Protein AF-A0A438CAV2-F1 (afdb_monomer_lite)

Sequence (243 aa):
MSRITTPSWNGQQYFITFIDDYSCYGYLYLIHEKFQSLDVLKNFKAEVENQPSKKIKVVKSDCGGTPSQNGAVERRNRTLKDMVRSMISHSTILESFWGEAIKTTVYILNRVPSKTVAKTPYELWTSKKPSIRHLHVWGCPAEARPYKPNEKKLDSRTVSCYFVGYYERSRGFKFYDPSTRSFFETGNAKFIEDVELSEREPLRKVSVQPIIEIEDTPEIPLTVMEPVQVHEEVTQKPQELQV

InterPro domains:
  IPR001584 Integrase, catalytic core [PS50994] (65-129)
  IPR012337 Ribonuclease H-like superfamily [SSF53098] (7-127)
  IPR036397 Ribonuclease H superfamily [G3DSA:3.30.420.10] (63-138)
  IPR039537 Retrotransposon Ty1/copia-like [PTHR42648] (4-180)
  IPR057670 Retroviral polymerase, SH3-like domain [PF25597] (141-200)

Radius of gyration: 25.03 Å; chains: 1; bounding box: 40×89×77 Å

Foldseek 3Di:
DDAAPDAAPVQFGDKDWDADPALRQIDMDTHNDDVCVVVVVVVVQVVQVVDPPGHDDDDDDDPPDDPVVCVVVVVVVVQLVVQLVVLPLVAPDDNSLSVLSSVQVSVVQQQDDDPSDPARSVCVSVVDRDDPPPDDRAFFWKWFFFDDPPDDPPDDRTATWTFRHADPPDRWTWTAHPVVRDIGIDNGMDTDRPPPPPDDDDRPPPPPDPPPPDDDDDDDDDPDDDDDDDDDDDDDDDDDDDD

Structure (mmCIF, N/CA/C/O backbone):
data_AF-A0A438CAV2-F1
#
_entry.id   AF-A0A438CAV2-F1
#
loop_
_atom_site.group_PDB
_atom_site.id
_atom_site.type_symbol
_atom_site.label_atom_id
_atom_site.label_alt_id
_atom_site.label_comp_id
_atom_site.label_asym_id
_atom_site.label_entity_id
_atom_site.label_seq_id
_atom_site.pdbx_PDB_ins_code
_atom_site.Cartn_x
_atom_site.Cartn_y
_atom_site.Cartn_z
_atom_site.occupancy
_atom_site.B_iso_or_equiv
_atom_site.auth_seq_id
_atom_site.auth_comp_id
_atom_site.auth_asym_id
_atom_site.auth_atom_id
_atom_site.pdbx_PDB_model_num
ATOM 1 N N . MET A 1 1 ? 3.701 -0.076 16.792 1.00 76.38 1 MET A N 1
ATOM 2 C CA . MET A 1 1 ? 4.528 0.342 15.624 1.00 76.38 1 MET A CA 1
ATOM 3 C C . MET A 1 1 ? 5.451 -0.809 15.216 1.00 76.38 1 MET A C 1
ATOM 5 O O . MET A 1 1 ? 5.796 -1.601 16.080 1.00 76.38 1 MET A O 1
ATOM 9 N N . SER A 1 2 ? 5.831 -0.963 13.942 1.00 82.94 2 SER A N 1
ATOM 10 C CA . SER A 1 2 ? 6.694 -2.074 13.485 1.00 82.94 2 SER A CA 1
ATOM 11 C C . SER A 1 2 ? 7.861 -1.601 12.615 1.00 82.94 2 SER A C 1
ATOM 13 O O . SER A 1 2 ? 7.676 -0.725 11.777 1.00 82.94 2 SER A O 1
ATOM 15 N N . ARG A 1 3 ? 9.043 -2.211 12.799 1.00 86.62 3 ARG A N 1
ATOM 16 C CA . ARG A 1 3 ? 10.247 -2.013 11.968 1.00 86.62 3 ARG A CA 1
ATOM 17 C C . ARG A 1 3 ? 10.386 -3.124 10.927 1.00 86.62 3 ARG A C 1
ATOM 19 O O . ARG A 1 3 ? 10.048 -4.275 11.216 1.00 86.62 3 ARG A O 1
ATOM 26 N N . ILE A 1 4 ? 10.919 -2.781 9.762 1.00 86.31 4 ILE A N 1
ATOM 27 C CA . ILE A 1 4 ? 11.398 -3.697 8.726 1.00 86.31 4 ILE A CA 1
ATOM 28 C C . ILE A 1 4 ? 12.874 -3.379 8.481 1.00 86.31 4 ILE A C 1
ATOM 30 O O . ILE A 1 4 ? 13.242 -2.218 8.349 1.00 86.31 4 ILE A O 1
ATOM 34 N N . THR A 1 5 ? 13.718 -4.412 8.481 1.00 86.62 5 THR A N 1
ATOM 35 C CA . THR A 1 5 ? 15.181 -4.267 8.388 1.00 86.62 5 THR A CA 1
ATOM 36 C C . THR A 1 5 ? 15.618 -3.672 7.052 1.00 86.62 5 THR A C 1
ATOM 38 O O . THR A 1 5 ? 16.504 -2.825 7.014 1.00 86.62 5 THR A O 1
ATOM 41 N N . THR A 1 6 ? 14.984 -4.093 5.957 1.00 87.25 6 THR A N 1
ATOM 42 C CA . THR A 1 6 ? 15.251 -3.551 4.624 1.00 87.25 6 THR A CA 1
ATOM 43 C C . THR A 1 6 ? 14.522 -2.213 4.467 1.00 87.25 6 THR A C 1
ATOM 45 O O . THR A 1 6 ? 13.300 -2.178 4.642 1.00 87.25 6 THR A O 1
ATOM 48 N N . PRO A 1 7 ? 15.204 -1.110 4.116 1.00 91.69 7 PRO A N 1
ATOM 49 C CA . PRO A 1 7 ? 14.526 0.145 3.822 1.00 91.69 7 PRO A CA 1
ATOM 50 C C . PRO A 1 7 ? 13.630 0.001 2.587 1.00 91.69 7 PRO A C 1
ATOM 52 O O . PRO A 1 7 ? 13.922 -0.756 1.658 1.00 91.69 7 PRO A O 1
ATOM 55 N N . SER A 1 8 ? 12.512 0.721 2.581 1.00 92.75 8 SER A N 1
ATOM 56 C CA . SER A 1 8 ? 11.631 0.794 1.420 1.00 92.75 8 SER A CA 1
ATOM 57 C C . SER A 1 8 ? 12.329 1.520 0.265 1.00 92.75 8 SER A C 1
ATOM 59 O O . SER A 1 8 ? 13.360 2.165 0.450 1.00 92.75 8 SER A O 1
ATOM 61 N N . TRP A 1 9 ? 11.731 1.495 -0.927 1.00 89.81 9 TRP A N 1
ATOM 62 C CA . TRP A 1 9 ? 12.204 2.247 -2.092 1.00 89.81 9 TRP A CA 1
ATOM 63 C C . TRP A 1 9 ? 12.407 3.739 -1.788 1.00 89.81 9 TRP A C 1
ATOM 65 O O . TRP A 1 9 ? 13.341 4.353 -2.289 1.00 89.81 9 TRP A O 1
ATOM 75 N N . ASN A 1 10 ? 11.559 4.308 -0.926 1.00 90.00 10 ASN A N 1
ATOM 76 C CA . ASN A 1 10 ? 11.650 5.703 -0.498 1.00 90.00 10 ASN A CA 1
ATOM 77 C C . ASN A 1 10 ? 12.440 5.878 0.812 1.00 90.00 10 ASN A C 1
ATOM 79 O O . ASN A 1 10 ? 12.382 6.946 1.403 1.00 90.00 10 ASN A O 1
ATOM 83 N N . GLY A 1 11 ? 13.130 4.849 1.313 1.00 90.25 11 GLY A N 1
ATOM 84 C CA . GLY A 1 11 ? 13.952 4.919 2.525 1.00 90.25 11 GLY A CA 1
ATOM 85 C C . GLY A 1 11 ? 13.189 4.825 3.852 1.00 90.25 11 GLY A C 1
ATOM 86 O O . GLY A 1 11 ? 13.770 5.092 4.903 1.00 90.25 11 GLY A O 1
ATOM 87 N N . GLN A 1 12 ? 11.903 4.461 3.847 1.00 93.25 12 GLN A N 1
ATOM 88 C CA . GLN A 1 12 ? 11.151 4.223 5.087 1.00 93.25 12 GLN A CA 1
ATOM 89 C C . GLN A 1 12 ? 11.573 2.886 5.698 1.00 93.25 12 GLN A C 1
ATOM 91 O O . GLN A 1 12 ? 11.768 1.920 4.969 1.00 93.25 12 GLN A O 1
ATOM 96 N N . GLN A 1 13 ? 11.678 2.799 7.021 1.00 92.38 13 GLN A N 1
ATOM 97 C CA . GLN A 1 13 ? 12.045 1.556 7.726 1.00 92.38 13 GLN A CA 1
ATOM 98 C C . GLN A 1 13 ? 10.963 1.082 8.691 1.00 92.38 13 GLN A C 1
ATOM 100 O O . GLN A 1 13 ? 11.027 -0.015 9.248 1.00 92.38 13 GLN A O 1
ATOM 105 N N . TYR A 1 14 ? 9.943 1.903 8.898 1.00 92.44 14 TYR A N 1
ATOM 106 C CA . TYR A 1 14 ? 8.911 1.635 9.870 1.00 92.44 14 TYR A CA 1
ATOM 107 C C . TYR A 1 14 ? 7.531 1.872 9.282 1.00 92.44 14 TYR A C 1
ATOM 109 O O . TYR A 1 14 ? 7.339 2.653 8.348 1.00 92.44 14 TYR A O 1
ATOM 117 N N . PHE A 1 15 ? 6.547 1.224 9.890 1.00 93.50 15 PHE A N 1
ATOM 118 C CA . PHE A 1 15 ? 5.151 1.508 9.632 1.00 93.50 15 PHE A CA 1
ATOM 119 C C . PHE A 1 15 ? 4.338 1.540 10.927 1.00 93.50 15 PHE A C 1
ATOM 121 O O . PHE A 1 15 ? 4.626 0.841 11.912 1.00 93.50 15 PHE A O 1
ATOM 128 N N . ILE A 1 16 ? 3.301 2.368 10.910 1.00 92.38 16 ILE A N 1
ATOM 129 C CA . ILE A 1 16 ? 2.297 2.479 11.961 1.00 92.38 16 ILE A CA 1
ATOM 130 C C . ILE A 1 16 ? 0.956 2.087 11.364 1.00 92.38 16 ILE A C 1
ATOM 132 O O . ILE A 1 16 ? 0.577 2.551 10.291 1.00 92.38 16 ILE A O 1
ATOM 136 N N . THR A 1 17 ? 0.245 1.229 12.084 1.00 91.81 17 THR A N 1
ATOM 137 C CA . THR A 1 17 ? -1.123 0.844 11.768 1.00 91.81 17 THR A CA 1
ATOM 138 C C . THR A 1 17 ? -2.061 1.397 12.821 1.00 91.81 17 THR A C 1
ATOM 140 O O . THR A 1 17 ? -1.849 1.134 14.007 1.00 91.81 17 THR A O 1
ATOM 143 N N . PHE A 1 18 ? -3.121 2.074 12.397 1.00 91.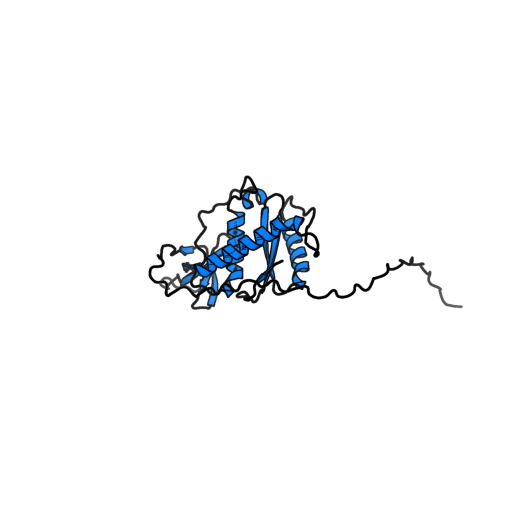38 18 PHE A N 1
ATOM 144 C CA . PHE A 1 18 ? -4.256 2.381 13.265 1.00 91.38 18 PHE A CA 1
ATOM 145 C C . PHE A 1 18 ? -5.423 1.500 12.858 1.00 91.38 18 PHE A C 1
ATOM 147 O O . PHE A 1 18 ? -5.670 1.308 11.670 1.00 91.38 18 PHE A O 1
ATOM 154 N N . ILE A 1 19 ? -6.110 0.926 13.835 1.00 90.12 19 ILE A N 1
ATOM 155 C CA . ILE A 1 19 ? -7.238 0.032 13.599 1.00 90.12 19 ILE A CA 1
ATOM 156 C C . ILE A 1 19 ? -8.413 0.599 14.371 1.00 90.12 19 ILE A C 1
ATOM 158 O O . ILE A 1 19 ? -8.286 0.906 15.553 1.00 90.12 19 ILE A O 1
ATOM 162 N N . ASP A 1 20 ? -9.541 0.750 13.693 1.00 90.06 20 ASP A N 1
ATOM 163 C CA . ASP A 1 20 ? -10.792 1.097 14.351 1.00 90.06 20 ASP A CA 1
ATOM 164 C C . ASP A 1 20 ? -11.406 -0.143 15.015 1.00 90.06 20 ASP A C 1
ATOM 166 O O . ASP A 1 20 ? -11.674 -1.138 14.340 1.00 90.06 20 ASP A O 1
ATOM 170 N N . ASP A 1 21 ? -11.656 -0.075 16.325 1.00 88.12 21 ASP A N 1
ATOM 171 C CA . ASP A 1 21 ? -12.187 -1.194 17.120 1.00 88.12 21 ASP A CA 1
ATOM 172 C C . ASP A 1 21 ? -13.577 -1.655 16.629 1.00 88.12 21 ASP A C 1
ATOM 174 O O . ASP A 1 21 ? -13.912 -2.833 16.737 1.00 88.12 21 ASP A O 1
ATOM 178 N N . TYR A 1 22 ? -14.393 -0.750 16.072 1.00 88.31 22 TYR A N 1
ATOM 179 C CA . TYR A 1 22 ? -15.756 -1.063 15.625 1.00 88.31 22 TYR A CA 1
ATOM 180 C C . TYR A 1 22 ? -15.794 -1.711 14.235 1.00 88.31 22 TYR A C 1
ATOM 182 O O . TYR A 1 22 ? -16.404 -2.760 14.036 1.00 88.31 22 TYR A O 1
ATOM 190 N N . SER A 1 23 ? -15.157 -1.079 13.251 1.00 89.06 23 SER A N 1
ATOM 191 C CA . SER A 1 23 ? -15.188 -1.519 11.853 1.00 89.06 23 SER A CA 1
ATOM 192 C C . SER A 1 23 ? -14.055 -2.472 11.485 1.00 89.06 23 SER A C 1
ATOM 194 O O . SER A 1 23 ? -14.099 -3.076 10.415 1.00 89.06 23 SER A O 1
ATOM 196 N N . CYS A 1 24 ? -13.030 -2.605 12.333 1.00 90.38 24 CYS A N 1
ATOM 197 C CA . CYS A 1 24 ? -11.747 -3.231 11.998 1.00 90.38 24 CYS A CA 1
ATOM 198 C C . CYS A 1 24 ? -11.038 -2.579 10.792 1.00 90.38 24 CYS A C 1
ATOM 200 O O . CYS A 1 24 ? -10.178 -3.209 10.166 1.00 90.38 24 CYS A O 1
ATOM 202 N N . TYR A 1 25 ? -11.392 -1.338 10.435 1.00 91.69 25 TYR A N 1
ATOM 203 C CA . TYR A 1 25 ? -10.775 -0.625 9.320 1.00 91.69 25 TYR A CA 1
ATOM 204 C C . TYR A 1 25 ? -9.345 -0.222 9.678 1.00 91.69 25 TYR A C 1
ATOM 206 O O . TYR A 1 25 ? -9.106 0.414 10.705 1.00 91.69 25 TYR A O 1
ATOM 214 N N . GLY A 1 26 ? -8.390 -0.622 8.837 1.00 92.31 26 GLY A N 1
ATOM 215 C CA . GLY A 1 26 ? -6.970 -0.363 9.043 1.00 92.31 26 GLY A CA 1
ATOM 216 C C . GLY A 1 26 ? -6.477 0.841 8.249 1.00 92.31 26 GLY A C 1
ATOM 217 O O . GLY A 1 26 ? -6.608 0.869 7.026 1.00 92.31 26 GLY A O 1
ATOM 218 N N . TYR A 1 27 ? -5.844 1.782 8.934 1.00 92.69 27 TYR A N 1
ATOM 219 C CA . TYR A 1 27 ? -5.013 2.835 8.360 1.00 92.69 27 TYR A CA 1
ATOM 220 C C . TYR A 1 27 ? -3.541 2.449 8.457 1.00 92.69 27 TYR A C 1
ATOM 222 O O . TYR A 1 27 ? -3.134 1.774 9.405 1.00 92.69 27 TYR A O 1
ATOM 230 N N . LEU A 1 28 ? -2.742 2.892 7.489 1.00 94.00 28 LEU A N 1
ATOM 231 C CA . LEU A 1 28 ? -1.317 2.603 7.414 1.00 94.00 28 LEU A CA 1
ATOM 232 C C . LEU A 1 28 ? -0.540 3.869 7.078 1.00 94.00 28 LEU A C 1
ATOM 234 O O . LEU A 1 28 ? -0.832 4.528 6.086 1.00 94.00 28 LEU A O 1
ATOM 238 N N . TYR A 1 29 ? 0.507 4.130 7.850 1.00 94.12 29 TYR A N 1
ATOM 239 C CA . TYR A 1 29 ? 1.460 5.199 7.589 1.00 94.12 29 TYR A CA 1
ATOM 240 C C . TYR A 1 29 ? 2.875 4.625 7.588 1.00 94.12 29 TYR A C 1
ATOM 242 O O . TYR A 1 29 ? 3.239 3.854 8.478 1.00 94.12 29 TYR A O 1
ATOM 250 N N . LEU A 1 30 ? 3.668 4.993 6.583 1.00 94.19 30 LEU A N 1
ATOM 251 C CA . LEU A 1 30 ? 5.084 4.639 6.486 1.00 94.19 30 LEU A CA 1
ATOM 252 C C . LEU A 1 30 ? 5.925 5.792 7.032 1.00 94.19 30 LEU A C 1
ATOM 254 O O . LEU A 1 30 ? 5.672 6.942 6.680 1.00 94.19 30 LEU A O 1
ATOM 258 N N . ILE A 1 31 ? 6.924 5.486 7.857 1.00 94.19 31 ILE A N 1
ATOM 259 C CA . ILE A 1 31 ? 7.802 6.486 8.480 1.00 94.19 31 ILE A CA 1
ATOM 260 C C . ILE A 1 31 ? 9.270 6.064 8.395 1.00 94.19 31 ILE A C 1
ATOM 262 O O . ILE A 1 31 ? 9.600 4.876 8.289 1.00 94.19 31 ILE A O 1
ATOM 266 N N . HIS A 1 32 ? 10.157 7.052 8.442 1.00 90.94 32 HIS A N 1
ATOM 267 C CA . HIS A 1 32 ? 11.602 6.838 8.438 1.00 90.94 32 HIS A CA 1
ATOM 268 C C . HIS A 1 32 ? 12.120 6.523 9.833 1.00 90.94 32 HIS A C 1
ATOM 270 O O . HIS A 1 32 ? 12.937 5.624 9.982 1.00 90.94 32 HIS A O 1
ATOM 276 N N . GLU A 1 33 ? 11.598 7.218 10.845 1.00 89.88 33 GLU A N 1
ATOM 277 C CA . GLU A 1 33 ? 12.107 7.163 12.214 1.00 89.88 33 GLU A CA 1
ATOM 278 C C . GLU A 1 33 ? 10.988 7.142 13.256 1.00 89.88 33 GLU A C 1
ATOM 280 O O . GLU A 1 33 ? 9.876 7.619 13.019 1.00 89.88 33 GLU A O 1
ATOM 285 N N . LYS A 1 34 ? 11.290 6.620 14.453 1.00 87.12 34 LYS A N 1
ATOM 286 C CA . LYS A 1 34 ? 10.290 6.453 15.526 1.00 87.12 34 LYS A CA 1
ATOM 287 C C . LYS A 1 34 ? 9.691 7.762 16.034 1.00 87.12 34 LYS A C 1
ATOM 289 O O . LYS A 1 34 ? 8.510 7.786 16.382 1.00 87.12 34 LYS A O 1
ATOM 294 N N . PHE A 1 35 ? 10.468 8.842 16.064 1.00 88.19 35 PHE A N 1
ATOM 295 C CA . PHE A 1 35 ? 10.004 10.126 16.598 1.00 88.19 35 PHE A CA 1
ATOM 296 C C . PHE A 1 35 ? 8.868 10.742 15.761 1.00 88.19 35 PHE A C 1
ATOM 298 O O . PHE A 1 35 ? 8.047 11.478 16.297 1.00 88.19 35 PHE A O 1
ATOM 305 N N . GLN A 1 36 ? 8.749 10.368 14.479 1.00 90.69 36 GLN A N 1
ATOM 306 C CA . GLN A 1 36 ? 7.680 10.833 13.582 1.00 90.69 36 GLN A CA 1
ATOM 307 C C . GLN A 1 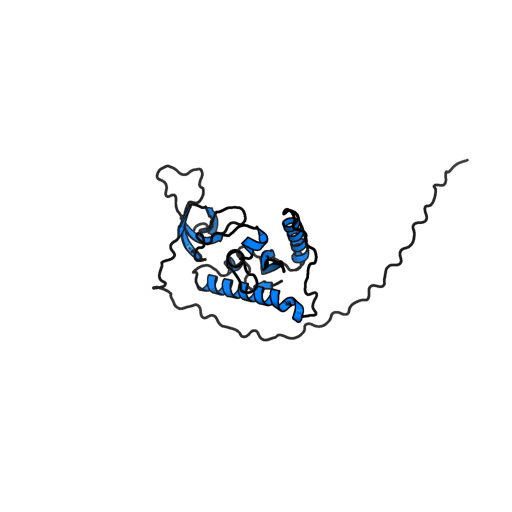36 ? 6.293 10.279 13.957 1.00 90.69 36 GLN A C 1
ATOM 309 O O . GLN A 1 36 ? 5.278 10.715 13.416 1.00 90.69 36 GLN A O 1
ATOM 314 N N . SER A 1 37 ? 6.227 9.308 14.873 1.00 88.25 37 SER A N 1
ATOM 315 C CA . SER A 1 37 ? 4.980 8.660 15.292 1.00 88.25 37 SER A CA 1
ATOM 316 C C . SER A 1 37 ? 3.945 9.630 15.867 1.00 88.25 37 SER A C 1
ATOM 318 O O . SER A 1 37 ? 2.757 9.489 15.568 1.00 88.25 37 SER A O 1
ATOM 320 N N . LEU A 1 38 ? 4.376 10.636 16.634 1.00 89.06 38 LEU A N 1
ATOM 321 C CA . LEU A 1 38 ? 3.477 11.636 17.216 1.00 89.06 38 LEU A CA 1
ATOM 322 C C . LEU A 1 38 ? 2.857 12.541 16.148 1.00 89.06 38 LEU A C 1
ATOM 324 O O . LEU A 1 38 ? 1.668 12.848 16.215 1.00 89.06 38 LEU A O 1
ATOM 328 N N . ASP A 1 39 ? 3.631 12.935 15.140 1.00 92.94 39 ASP A N 1
ATOM 329 C CA . ASP A 1 39 ? 3.124 13.771 14.050 1.00 92.94 39 ASP A CA 1
ATOM 330 C C . ASP A 1 39 ? 2.193 12.984 13.130 1.00 92.94 39 ASP A C 1
ATOM 332 O O . ASP A 1 39 ? 1.139 13.479 12.731 1.00 92.94 39 ASP A O 1
ATOM 336 N N . VAL A 1 40 ? 2.505 11.711 12.882 1.00 93.44 40 VAL A N 1
ATOM 337 C CA . VAL A 1 40 ? 1.595 10.795 12.188 1.00 93.44 40 VAL A CA 1
ATOM 338 C C . VAL A 1 40 ? 0.280 10.626 12.944 1.00 93.44 40 VAL A C 1
ATOM 340 O O . VAL A 1 40 ? -0.775 10.626 12.315 1.00 93.44 40 VAL A O 1
ATOM 343 N N . LEU A 1 41 ? 0.304 10.533 14.276 1.00 92.19 41 LEU A N 1
ATOM 344 C CA . LEU A 1 41 ? -0.920 10.458 15.075 1.00 92.19 41 LEU A CA 1
ATOM 345 C C . LEU A 1 41 ? -1.774 11.730 14.938 1.00 92.19 41 LEU A C 1
ATOM 347 O O . LEU A 1 41 ? -2.995 11.631 14.805 1.00 92.19 41 LEU A O 1
ATOM 351 N N . LYS A 1 42 ? -1.153 12.918 14.927 1.00 92.69 42 LYS A N 1
ATOM 352 C CA . LYS A 1 42 ? -1.859 14.191 14.683 1.00 92.69 42 LYS A CA 1
ATOM 353 C C . LYS A 1 42 ? -2.491 14.217 13.290 1.00 92.69 42 LYS A C 1
ATOM 355 O O . LYS A 1 42 ? -3.663 14.571 13.166 1.00 92.69 42 LYS A O 1
ATOM 360 N N . ASN A 1 43 ? -1.748 13.792 12.268 1.00 93.50 43 ASN A N 1
ATOM 361 C CA . ASN A 1 43 ? -2.238 13.717 10.889 1.00 93.50 43 ASN A CA 1
ATOM 362 C C . ASN A 1 43 ? -3.403 12.729 10.757 1.00 93.50 43 ASN A C 1
ATOM 364 O O . ASN A 1 43 ? -4.425 13.067 10.169 1.00 93.50 43 ASN A O 1
ATOM 368 N N . PHE A 1 44 ? -3.282 11.546 11.364 1.00 92.75 44 PHE A N 1
ATOM 369 C CA . PHE A 1 44 ? -4.344 10.544 11.410 1.00 92.75 44 PHE A CA 1
ATOM 370 C C . PHE A 1 44 ? -5.610 11.096 12.070 1.00 92.75 44 PHE A C 1
ATOM 372 O O . PHE A 1 44 ? -6.705 10.958 11.525 1.00 92.75 44 PHE A O 1
ATOM 379 N N . LYS A 1 45 ? -5.468 11.769 13.218 1.00 92.31 45 LYS A N 1
ATOM 380 C CA . LYS A 1 45 ? -6.599 12.408 13.894 1.00 92.31 45 LYS A CA 1
ATOM 381 C C . LYS A 1 45 ? -7.291 13.416 12.979 1.00 92.31 45 LYS A C 1
ATOM 383 O O . LYS A 1 45 ? -8.506 13.339 12.826 1.00 92.31 45 LYS A O 1
ATOM 388 N N . ALA A 1 46 ? -6.532 14.311 12.349 1.00 92.31 46 ALA A N 1
ATOM 389 C CA . ALA A 1 46 ? -7.084 15.302 11.429 1.00 92.31 46 ALA A CA 1
ATOM 390 C C . ALA A 1 46 ? -7.796 14.648 10.229 1.00 92.31 46 ALA A C 1
ATOM 392 O O . ALA A 1 46 ? -8.886 15.070 9.854 1.00 92.31 46 ALA A O 1
ATOM 393 N N . GLU A 1 47 ? -7.224 13.587 9.653 1.00 90.94 47 GLU A N 1
ATOM 394 C CA . GLU A 1 47 ? -7.806 12.860 8.519 1.00 90.94 47 GLU A CA 1
ATOM 395 C C . GLU A 1 47 ? -9.120 12.147 8.877 1.00 90.94 47 GLU A C 1
ATOM 397 O O . GLU A 1 47 ? -10.072 12.149 8.089 1.00 90.94 47 GLU A O 1
ATOM 402 N N . VAL A 1 48 ? -9.195 11.542 10.065 1.00 90.19 48 VAL A N 1
ATOM 403 C CA . VAL A 1 48 ? -10.404 10.855 10.538 1.00 90.19 48 VAL A CA 1
ATOM 404 C C . VAL A 1 48 ? -11.486 11.852 10.938 1.00 90.19 48 VAL A C 1
ATOM 406 O O . VAL A 1 48 ? -12.639 11.665 10.561 1.00 90.19 48 VAL A O 1
ATOM 409 N N . GLU A 1 49 ? -11.136 12.912 11.667 1.00 91.69 49 GLU A N 1
ATOM 410 C CA . GLU A 1 49 ? -12.100 13.917 12.137 1.00 91.69 49 GLU A CA 1
ATOM 411 C C . GLU A 1 49 ? -12.615 14.831 11.014 1.00 91.69 49 GLU A C 1
ATOM 413 O O . GLU A 1 49 ? -13.685 15.418 11.150 1.00 91.69 49 GLU A O 1
ATOM 418 N N . ASN A 1 50 ? -11.919 14.907 9.875 1.00 90.44 50 ASN A N 1
ATOM 419 C CA . ASN A 1 50 ? -12.426 15.574 8.672 1.00 90.44 50 ASN A CA 1
ATOM 420 C C . ASN A 1 50 ? -13.592 14.808 8.006 1.00 90.44 50 ASN A C 1
ATOM 422 O O . ASN A 1 50 ? -14.302 15.355 7.162 1.00 90.44 50 ASN A O 1
ATOM 426 N N . GLN A 1 51 ? -13.808 13.533 8.347 1.00 86.31 51 GLN A N 1
ATOM 427 C CA . GLN A 1 51 ? -14.918 12.749 7.802 1.00 86.31 51 GLN A CA 1
ATOM 428 C C . GLN A 1 51 ? -16.212 13.006 8.594 1.00 86.31 51 GLN A C 1
ATOM 430 O O . GLN A 1 51 ? -16.194 13.042 9.827 1.00 86.31 51 GLN A O 1
ATOM 435 N N . PRO A 1 52 ? -17.370 13.133 7.917 1.00 79.31 52 PRO A N 1
ATOM 436 C CA . PRO A 1 52 ? -18.628 13.434 8.589 1.00 79.31 52 PRO A CA 1
ATOM 437 C C . PRO A 1 52 ? -18.989 12.349 9.610 1.00 79.31 52 PRO A C 1
ATOM 439 O O . PRO A 1 52 ? -18.924 11.152 9.325 1.00 79.31 52 PRO A O 1
ATOM 442 N N . SER A 1 53 ? -19.394 12.786 10.805 1.00 78.31 53 SER A N 1
ATOM 443 C CA . SER A 1 53 ? -19.855 11.922 11.904 1.00 78.31 53 SER A CA 1
ATOM 444 C C . SER A 1 53 ? -18.816 10.917 12.432 1.00 78.31 53 SER A C 1
ATOM 446 O O . SER A 1 53 ? -19.189 9.930 13.071 1.00 78.31 53 SER A O 1
ATOM 448 N N . LYS A 1 54 ? -17.516 11.155 12.215 1.00 83.88 54 LYS A N 1
ATOM 449 C CA . LYS A 1 54 ? -16.422 10.364 12.797 1.00 83.88 54 LYS A CA 1
ATOM 450 C C . LYS A 1 54 ? -15.647 11.224 13.798 1.00 83.88 54 LYS A C 1
ATOM 452 O O . LYS A 1 54 ? -15.152 12.289 13.458 1.00 83.88 54 LYS A O 1
ATOM 457 N N . LYS A 1 55 ? -15.545 10.765 15.047 1.00 86.31 55 LYS A N 1
ATOM 458 C CA . LYS A 1 55 ? -14.717 11.404 16.080 1.00 86.31 55 LYS A CA 1
ATOM 459 C C . LYS A 1 55 ? -13.990 10.339 16.878 1.00 86.31 55 LYS A C 1
ATOM 461 O O . LYS A 1 55 ? -14.606 9.361 17.309 1.00 86.31 55 LYS A O 1
ATOM 466 N N . ILE A 1 56 ? -12.693 10.536 17.082 1.00 87.31 56 ILE A N 1
ATOM 467 C CA . ILE A 1 56 ? -11.884 9.620 17.882 1.00 87.31 56 ILE A CA 1
ATOM 468 C C . 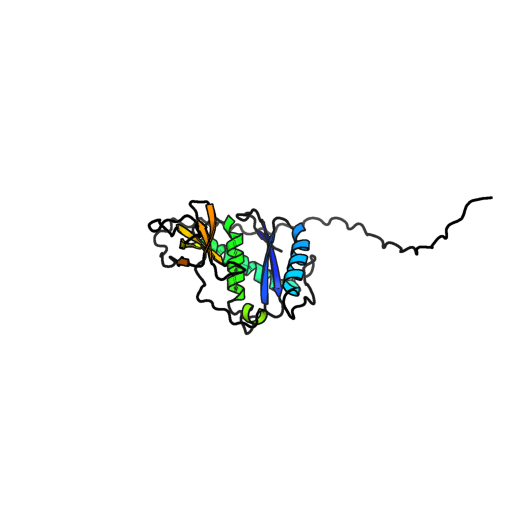ILE A 1 56 ? -12.268 9.814 19.349 1.00 87.31 56 ILE A C 1
ATOM 470 O O . ILE A 1 56 ? -12.165 10.913 19.889 1.00 87.31 56 ILE A O 1
ATOM 474 N N . LYS A 1 57 ? -12.746 8.743 19.988 1.00 85.56 57 LYS A N 1
ATOM 475 C CA . LYS A 1 57 ? -13.128 8.767 21.408 1.00 85.56 57 LYS A CA 1
ATOM 476 C C . LYS A 1 57 ? -11.939 8.477 22.312 1.00 85.56 57 LYS A C 1
ATOM 478 O O . LYS A 1 57 ? -11.715 9.184 23.284 1.00 85.56 57 LYS A O 1
ATOM 483 N N . VAL A 1 58 ? -11.202 7.418 21.989 1.00 85.62 58 VAL A N 1
ATOM 484 C CA . VAL A 1 58 ? -10.080 6.907 22.777 1.00 85.62 58 VAL A CA 1
ATOM 485 C C . VAL A 1 58 ? -9.033 6.370 21.810 1.00 85.62 58 VAL A C 1
ATOM 487 O O . VAL A 1 58 ? -9.379 5.696 20.842 1.00 85.62 58 VAL A O 1
ATOM 490 N N . VAL A 1 59 ? -7.763 6.657 22.084 1.00 85.12 59 VAL A N 1
ATOM 491 C CA . VAL A 1 59 ? -6.614 6.028 21.424 1.00 85.12 59 VAL A CA 1
ATOM 492 C C . VAL A 1 59 ? -5.976 5.090 22.441 1.00 85.12 59 VAL A C 1
ATOM 494 O O . VAL A 1 59 ? -5.678 5.511 23.555 1.00 85.12 59 VAL A O 1
ATOM 497 N N . LYS A 1 60 ? -5.792 3.823 22.069 1.00 83.75 60 LYS A N 1
ATOM 498 C CA . LYS A 1 60 ? -5.081 2.833 22.883 1.00 83.75 60 LYS A CA 1
ATOM 499 C C . LYS A 1 60 ? -3.723 2.565 22.239 1.00 83.75 60 LYS A C 1
ATOM 501 O O . LYS A 1 60 ? -3.662 2.235 21.056 1.00 83.75 60 LYS A O 1
ATOM 506 N N . SER A 1 61 ? -2.652 2.714 23.007 1.00 79.19 61 SER A N 1
ATOM 507 C CA . SER A 1 61 ? -1.282 2.375 22.614 1.00 79.19 61 SER A CA 1
ATOM 508 C C . SER A 1 61 ? -0.566 1.709 23.783 1.00 79.19 61 SER A C 1
ATOM 510 O O . SER A 1 61 ? -0.837 2.037 24.937 1.00 79.19 61 SER A O 1
ATOM 512 N N . ASP A 1 62 ? 0.368 0.803 23.503 1.00 64.94 62 ASP A N 1
ATOM 513 C CA . ASP A 1 62 ? 1.290 0.280 24.510 1.00 64.94 62 ASP A CA 1
ATOM 514 C C . ASP A 1 62 ? 2.370 1.307 24.831 1.00 64.94 62 ASP A C 1
ATOM 516 O O . ASP A 1 62 ? 3.406 1.383 24.176 1.00 64.94 62 ASP A O 1
ATOM 520 N N . CYS A 1 63 ? 2.203 2.026 25.931 1.00 55.94 63 CYS A N 1
ATOM 521 C CA . CYS A 1 63 ? 3.364 2.541 26.649 1.00 55.94 63 CYS A CA 1
ATOM 522 C C . CYS A 1 63 ? 3.951 1.415 27.525 1.00 55.94 63 CYS A C 1
ATOM 524 O O . CYS A 1 63 ? 3.889 1.487 28.744 1.00 55.94 63 CYS A O 1
ATOM 526 N N . GLY A 1 64 ? 4.441 0.341 26.887 1.00 54.09 64 GLY A N 1
ATOM 527 C CA . GLY A 1 64 ? 5.333 -0.670 27.476 1.00 54.09 64 GLY A CA 1
ATOM 528 C C . GLY A 1 64 ? 4.872 -1.412 28.739 1.00 54.09 64 GLY A C 1
ATOM 529 O O . GLY A 1 64 ? 5.633 -1.434 29.698 1.00 54.09 64 GLY A O 1
ATOM 530 N N . GLY A 1 65 ? 3.695 -2.062 28.776 1.00 46.47 65 GLY A N 1
ATOM 531 C CA . GLY A 1 65 ? 3.366 -2.816 30.002 1.00 46.47 65 GLY A CA 1
ATOM 532 C C . GLY A 1 65 ? 2.213 -3.820 30.049 1.00 46.47 65 GLY A C 1
ATOM 533 O O . GLY A 1 65 ? 2.142 -4.559 31.023 1.00 46.47 65 GLY A O 1
ATOM 534 N N . THR A 1 66 ? 1.313 -3.929 29.065 1.00 45.16 66 THR A N 1
ATOM 535 C CA . THR A 1 66 ? 0.244 -4.955 29.133 1.00 45.16 66 THR A CA 1
ATOM 536 C C . THR A 1 66 ? 0.006 -5.659 27.789 1.00 45.16 66 THR A C 1
ATOM 538 O O . THR A 1 66 ? -0.779 -5.192 26.962 1.00 45.16 66 THR A O 1
ATOM 541 N N . PRO A 1 67 ? 0.640 -6.829 27.562 1.00 53.62 67 PRO A N 1
ATOM 542 C CA . PRO A 1 67 ? 0.487 -7.619 26.331 1.00 53.62 67 PRO A CA 1
ATOM 543 C C . PRO A 1 67 ? -0.964 -8.031 26.028 1.00 53.62 67 PRO A C 1
ATOM 545 O O . PRO A 1 67 ? -1.361 -8.191 24.872 1.00 53.62 67 PRO A O 1
ATOM 548 N N . SER A 1 68 ? -1.792 -8.183 27.067 1.00 56.94 68 SER A N 1
ATOM 549 C CA . SER A 1 68 ? -3.157 -8.709 26.955 1.00 56.94 68 SER A CA 1
ATOM 550 C C . SER A 1 68 ? -4.108 -7.815 26.153 1.00 56.94 68 SER A C 1
ATOM 552 O O . SER A 1 68 ? -5.032 -8.332 25.524 1.00 56.94 68 SER A O 1
ATOM 554 N N . GLN A 1 69 ? -3.882 -6.496 26.117 1.00 56.88 69 GLN A N 1
ATOM 555 C CA . GLN A 1 69 ? -4.749 -5.557 25.392 1.00 56.88 69 GLN A CA 1
ATOM 556 C C . GLN A 1 69 ? -4.328 -5.348 23.927 1.00 56.88 69 GLN A C 1
ATOM 558 O O . GLN A 1 69 ? -5.167 -5.003 23.093 1.00 56.88 69 GLN A O 1
ATOM 563 N N . ASN A 1 70 ? -3.071 -5.646 23.576 1.00 70.38 70 ASN A N 1
ATOM 564 C CA . ASN A 1 70 ? -2.507 -5.362 22.249 1.00 70.38 70 ASN A CA 1
ATOM 565 C C . ASN A 1 70 ? -2.434 -6.559 21.304 1.00 70.38 70 ASN A C 1
ATOM 567 O O . ASN A 1 70 ? -2.170 -6.388 20.108 1.00 70.38 70 ASN A O 1
ATOM 571 N N . GLY A 1 71 ? -2.777 -7.757 21.780 1.00 75.56 71 GLY A N 1
ATOM 572 C CA . GLY A 1 71 ? -2.747 -8.970 20.965 1.00 75.56 71 GLY A CA 1
ATOM 573 C C . GLY A 1 71 ? -3.585 -8.889 19.678 1.00 75.56 71 GLY A C 1
ATOM 574 O O . GLY A 1 71 ? -3.324 -9.622 18.726 1.00 75.56 71 GLY A O 1
ATOM 575 N N . ALA A 1 72 ? -4.592 -8.011 19.592 1.00 77.12 72 ALA A N 1
ATOM 576 C CA . ALA A 1 72 ? -5.326 -7.759 18.345 1.00 77.12 72 ALA A CA 1
ATOM 577 C C . ALA A 1 72 ? -4.478 -7.010 17.298 1.00 77.12 72 ALA A C 1
ATOM 579 O O . ALA A 1 72 ? -4.388 -7.448 16.147 1.00 77.12 72 ALA A O 1
ATOM 580 N N . VAL A 1 73 ? -3.818 -5.920 17.701 1.00 80.31 73 VAL A N 1
ATOM 581 C CA . VAL A 1 73 ? -2.952 -5.105 16.833 1.00 80.31 73 VAL A CA 1
ATOM 582 C C . VAL A 1 73 ? -1.713 -5.896 16.415 1.00 80.31 73 VAL A C 1
ATOM 584 O O . VAL A 1 73 ? -1.330 -5.883 15.245 1.00 80.31 73 VAL A O 1
ATOM 587 N N . GLU A 1 74 ? -1.117 -6.650 17.335 1.00 83.88 74 GLU A N 1
ATOM 588 C CA . GLU A 1 74 ? 0.035 -7.511 17.049 1.00 83.88 74 GLU A CA 1
ATOM 589 C C . GLU A 1 74 ? -0.300 -8.610 16.039 1.00 83.88 74 GLU A C 1
ATOM 591 O O . GLU A 1 74 ? 0.432 -8.797 15.063 1.00 83.88 74 GLU A O 1
ATOM 596 N N . ARG A 1 75 ? -1.443 -9.293 16.210 1.00 86.94 75 ARG A N 1
ATOM 597 C CA . ARG A 1 75 ? -1.937 -10.281 15.238 1.00 86.94 75 ARG A CA 1
ATOM 598 C C . ARG A 1 75 ? -2.123 -9.659 13.861 1.00 86.94 75 ARG A C 1
ATOM 600 O O . ARG A 1 75 ? -1.682 -10.248 12.876 1.00 86.94 75 ARG A O 1
ATOM 607 N N . ARG A 1 76 ? -2.718 -8.463 13.786 1.00 86.38 76 ARG A N 1
ATOM 608 C CA . ARG A 1 76 ? -2.891 -7.745 12.517 1.00 86.38 76 ARG A CA 1
ATOM 609 C C . ARG A 1 76 ? -1.546 -7.422 11.874 1.00 86.38 76 ARG A C 1
ATOM 611 O O . ARG A 1 76 ? -1.367 -7.697 10.693 1.00 86.38 76 ARG A O 1
ATOM 618 N N . ASN A 1 77 ? -0.592 -6.901 12.642 1.00 90.12 77 ASN A N 1
ATOM 619 C CA . ASN A 1 77 ? 0.746 -6.576 12.146 1.00 90.12 77 ASN A CA 1
ATOM 620 C C . ASN A 1 77 ? 1.505 -7.808 11.654 1.00 90.12 77 ASN A C 1
ATOM 622 O O . ASN A 1 77 ? 2.222 -7.718 10.657 1.00 90.12 77 ASN A O 1
ATOM 626 N N . ARG A 1 78 ? 1.326 -8.959 12.306 1.00 91.19 78 ARG A N 1
ATOM 627 C CA . ARG A 1 78 ? 1.866 -10.235 11.830 1.00 91.19 78 ARG A CA 1
ATOM 628 C C . ARG A 1 78 ? 1.251 -10.632 10.488 1.00 91.19 78 ARG A C 1
ATOM 630 O O . ARG A 1 78 ? 2.001 -10.827 9.540 1.00 91.19 78 ARG A O 1
ATOM 637 N N . THR A 1 79 ? -0.080 -10.613 10.363 1.00 92.62 79 THR A N 1
ATOM 638 C CA . THR A 1 79 ? -0.760 -10.877 9.081 1.00 92.62 79 THR A CA 1
ATOM 639 C C . THR A 1 79 ? -0.269 -9.954 7.967 1.00 92.62 79 THR A C 1
ATOM 641 O O . THR A 1 79 ? -0.012 -10.423 6.863 1.00 92.62 79 THR A O 1
ATOM 644 N N . LEU A 1 80 ? -0.092 -8.657 8.246 1.00 93.94 80 LEU A N 1
ATOM 645 C CA . LEU A 1 80 ? 0.428 -7.712 7.257 1.00 93.94 80 LEU A CA 1
ATOM 646 C C . LEU A 1 80 ? 1.826 -8.103 6.773 1.00 93.94 80 LEU A C 1
ATOM 648 O O . LEU A 1 80 ? 2.064 -8.148 5.569 1.00 93.94 80 LEU A O 1
ATOM 652 N N . LYS A 1 81 ? 2.740 -8.421 7.695 1.00 94.00 81 LYS A N 1
ATOM 653 C CA . LYS A 1 81 ? 4.104 -8.840 7.347 1.00 94.00 81 LYS A CA 1
ATOM 654 C C . LYS A 1 81 ? 4.112 -10.147 6.556 1.00 94.00 81 LYS A C 1
ATOM 656 O O . LYS A 1 81 ? 4.871 -10.257 5.599 1.00 94.00 81 LYS A O 1
ATOM 661 N N . ASP A 1 82 ? 3.270 -11.108 6.918 1.00 95.38 82 ASP A N 1
ATOM 662 C CA . ASP A 1 82 ? 3.211 -12.409 6.246 1.00 95.38 82 ASP A CA 1
ATOM 663 C C . ASP A 1 82 ? 2.656 -12.293 4.821 1.00 95.38 82 ASP A C 1
ATOM 665 O O . ASP A 1 82 ? 3.222 -12.867 3.891 1.00 95.38 82 ASP A O 1
ATOM 669 N N . MET A 1 83 ? 1.618 -11.476 4.617 1.00 95.44 83 MET A N 1
ATOM 670 C CA . MET A 1 83 ? 1.102 -11.179 3.276 1.00 95.44 83 MET A CA 1
ATOM 671 C C . MET A 1 83 ? 2.137 -10.447 2.418 1.00 95.44 83 MET A C 1
ATOM 673 O O . MET A 1 83 ? 2.328 -10.811 1.263 1.00 95.44 83 MET A O 1
ATOM 677 N N . VAL A 1 84 ? 2.853 -9.470 2.982 1.00 95.56 84 VAL A N 1
ATOM 678 C CA . VAL A 1 84 ? 3.929 -8.756 2.274 1.00 95.56 84 VAL A CA 1
ATOM 679 C C . VAL A 1 84 ? 5.046 -9.709 1.858 1.00 95.56 84 VAL A C 1
ATOM 681 O O . VAL A 1 84 ? 5.473 -9.674 0.707 1.00 95.56 84 VAL A O 1
ATOM 684 N N . ARG A 1 85 ? 5.490 -10.591 2.761 1.00 94.00 85 ARG A N 1
ATOM 685 C CA . ARG A 1 85 ? 6.488 -11.625 2.446 1.00 94.00 85 ARG A CA 1
ATOM 686 C C . ARG A 1 85 ? 6.012 -12.505 1.297 1.00 94.00 85 ARG A C 1
ATOM 688 O O . ARG A 1 85 ? 6.750 -12.686 0.340 1.00 94.00 85 ARG A O 1
ATOM 695 N N . SER A 1 86 ? 4.771 -12.983 1.360 1.00 94.38 86 SER A N 1
ATOM 696 C CA . SER A 1 86 ? 4.184 -13.813 0.306 1.00 94.38 86 SER A CA 1
ATOM 697 C C . SER A 1 86 ? 4.112 -13.086 -1.043 1.00 94.38 86 SER A C 1
ATOM 699 O O . SER A 1 86 ? 4.534 -13.651 -2.050 1.00 94.38 86 SER A O 1
ATOM 701 N N . MET A 1 87 ? 3.663 -11.826 -1.067 1.00 93.88 87 MET A N 1
ATOM 702 C CA . MET A 1 87 ? 3.600 -11.006 -2.285 1.00 93.88 87 MET A CA 1
ATOM 703 C C . MET A 1 87 ? 4.982 -10.808 -2.920 1.00 93.88 87 MET A C 1
ATOM 705 O O . MET A 1 87 ? 5.132 -10.976 -4.127 1.00 93.88 87 MET A O 1
ATOM 709 N N . ILE A 1 88 ? 5.996 -10.492 -2.111 1.00 92.31 88 ILE A N 1
ATOM 710 C CA . ILE A 1 88 ? 7.371 -10.287 -2.586 1.00 92.31 88 ILE A CA 1
ATOM 711 C C . ILE A 1 88 ? 7.992 -11.598 -3.066 1.00 92.31 88 ILE A C 1
ATOM 713 O O . ILE A 1 88 ? 8.607 -11.621 -4.121 1.00 92.31 88 ILE A O 1
ATOM 717 N N . SER A 1 89 ? 7.809 -12.706 -2.344 1.00 90.25 89 SER A N 1
ATOM 718 C CA . SER A 1 89 ? 8.330 -14.015 -2.768 1.00 90.25 89 SER A CA 1
ATOM 719 C C . SER A 1 89 ? 7.660 -14.543 -4.040 1.00 90.25 89 SER A C 1
ATOM 721 O O . SER A 1 89 ? 8.253 -15.331 -4.782 1.00 90.25 89 SER A O 1
ATOM 723 N N . HIS A 1 90 ? 6.414 -14.142 -4.298 1.00 86.94 90 HIS A N 1
ATOM 724 C CA . HIS A 1 90 ? 5.725 -14.497 -5.530 1.00 86.94 90 HIS A CA 1
ATOM 725 C C . HIS A 1 90 ? 6.195 -13.660 -6.726 1.00 86.94 90 HIS A C 1
ATOM 727 O O . HIS A 1 90 ? 6.187 -14.173 -7.841 1.00 86.94 90 HIS A O 1
ATOM 733 N N . SER A 1 91 ? 6.611 -12.410 -6.532 1.00 86.88 91 SER A N 1
ATOM 734 C CA . SER A 1 91 ? 7.020 -11.545 -7.639 1.00 86.88 91 SER A CA 1
ATOM 735 C C . SER A 1 91 ? 8.525 -11.604 -7.918 1.00 86.88 91 SER A C 1
ATOM 737 O O . SER A 1 91 ? 9.319 -12.144 -7.150 1.00 86.88 91 SER A O 1
ATOM 739 N N . THR A 1 92 ? 8.930 -11.031 -9.049 1.00 83.75 92 THR A N 1
ATOM 740 C CA . THR A 1 92 ? 10.341 -10.809 -9.410 1.00 83.75 92 THR A CA 1
ATOM 741 C C . THR A 1 92 ? 10.856 -9.442 -8.936 1.00 83.75 92 THR A C 1
ATOM 743 O O . THR A 1 92 ? 11.952 -9.019 -9.305 1.00 83.75 92 THR A O 1
ATOM 746 N N . ILE A 1 93 ? 10.069 -8.726 -8.127 1.00 84.88 93 ILE A N 1
ATOM 747 C CA . ILE A 1 93 ? 10.323 -7.338 -7.726 1.00 84.88 93 ILE A CA 1
ATOM 748 C C . ILE A 1 93 ? 11.226 -7.297 -6.487 1.00 84.88 93 ILE A C 1
ATOM 750 O O . ILE A 1 93 ? 11.224 -8.201 -5.654 1.00 84.88 93 ILE A O 1
ATOM 754 N N . LEU A 1 94 ? 12.011 -6.225 -6.351 1.00 87.31 94 LEU A N 1
ATOM 755 C CA . LEU A 1 94 ? 12.920 -6.031 -5.221 1.00 87.31 94 LEU A CA 1
ATOM 756 C C . LEU A 1 94 ? 12.185 -5.931 -3.874 1.00 87.31 94 LEU A C 1
ATOM 758 O O . LEU A 1 94 ? 11.122 -5.323 -3.762 1.00 87.31 94 LEU A O 1
ATOM 762 N N . GLU A 1 95 ? 12.833 -6.419 -2.813 1.00 90.56 95 GLU A N 1
ATOM 763 C CA . GLU A 1 95 ? 12.322 -6.358 -1.435 1.00 90.56 95 GLU A CA 1
ATOM 764 C C . GLU A 1 95 ? 12.071 -4.926 -0.938 1.00 90.56 95 GLU A C 1
ATOM 766 O O . GLU A 1 95 ? 11.204 -4.706 -0.095 1.00 90.56 95 GLU A O 1
ATOM 771 N N . SER A 1 96 ? 12.769 -3.929 -1.493 1.00 92.50 96 SER A N 1
ATOM 772 C CA . SER A 1 96 ? 12.553 -2.510 -1.182 1.00 92.50 96 SER A CA 1
ATOM 773 C C . SER A 1 96 ? 11.133 -2.031 -1.525 1.00 92.50 96 SER A C 1
ATOM 775 O O . SER A 1 96 ? 10.669 -1.015 -1.011 1.00 92.50 96 SER A O 1
ATOM 777 N N . PHE A 1 97 ? 10.372 -2.779 -2.324 1.00 94.38 97 PHE A N 1
ATOM 778 C CA . PHE A 1 97 ? 8.985 -2.452 -2.661 1.00 94.38 97 PHE A CA 1
ATOM 779 C C . PHE A 1 97 ? 7.990 -2.855 -1.571 1.00 94.38 97 PHE A C 1
ATOM 781 O O . PHE A 1 97 ? 6.786 -2.641 -1.734 1.00 94.38 97 PHE A O 1
ATOM 788 N N . TRP A 1 98 ? 8.464 -3.372 -0.431 1.00 94.94 98 TRP A N 1
ATOM 789 C CA . TRP A 1 98 ? 7.605 -3.754 0.687 1.00 94.94 98 TRP A CA 1
ATOM 790 C C . TRP A 1 98 ? 6.641 -2.644 1.108 1.00 94.94 98 TRP A C 1
ATOM 792 O O . TRP A 1 98 ? 5.519 -2.954 1.494 1.00 94.94 98 TRP A O 1
ATOM 802 N N . GLY A 1 99 ? 7.036 -1.367 0.995 1.00 94.62 99 GLY A N 1
ATOM 803 C CA . GLY A 1 99 ? 6.195 -0.209 1.321 1.00 94.62 99 GLY A CA 1
ATOM 804 C C . GLY A 1 99 ? 4.918 -0.137 0.476 1.00 94.62 99 GLY A C 1
ATOM 805 O O . GLY A 1 99 ? 3.842 0.176 0.980 1.00 94.62 99 GLY A O 1
ATOM 806 N N . GLU A 1 100 ? 5.013 -0.485 -0.804 1.00 95.19 100 GLU A N 1
ATOM 807 C CA . GLU A 1 100 ? 3.871 -0.524 -1.724 1.00 95.19 100 GLU A CA 1
ATOM 808 C C . GLU A 1 100 ? 3.081 -1.837 -1.576 1.00 95.19 100 GLU A C 1
ATOM 810 O O . GLU A 1 100 ? 1.845 -1.838 -1.606 1.00 95.19 100 GLU A O 1
ATOM 815 N N . ALA A 1 101 ? 3.774 -2.944 -1.293 1.00 95.50 101 ALA A N 1
ATOM 816 C CA . ALA A 1 101 ? 3.140 -4.222 -0.973 1.00 95.50 101 ALA A CA 1
ATOM 817 C C . ALA A 1 101 ? 2.277 -4.139 0.300 1.00 95.50 101 ALA A C 1
ATOM 819 O O . ALA A 1 101 ? 1.152 -4.643 0.329 1.00 95.50 101 ALA A O 1
ATOM 820 N N . ILE A 1 102 ? 2.746 -3.462 1.356 1.00 95.69 102 ILE A N 1
ATOM 821 C CA . ILE A 1 102 ? 1.990 -3.343 2.611 1.00 95.69 102 ILE A CA 1
ATOM 822 C C . ILE A 1 102 ? 0.762 -2.440 2.452 1.00 95.69 102 ILE A C 1
ATOM 824 O O . ILE A 1 102 ? -0.303 -2.767 2.978 1.00 95.69 102 ILE A O 1
ATOM 828 N N . LYS A 1 103 ? 0.856 -1.364 1.658 1.00 95.19 103 LYS A N 1
ATOM 829 C CA . LYS A 1 103 ? -0.304 -0.533 1.290 1.00 95.19 103 LYS A CA 1
ATOM 830 C C . LYS A 1 103 ? -1.351 -1.365 0.554 1.00 95.19 103 LYS A C 1
ATOM 832 O O . LYS A 1 103 ? -2.530 -1.326 0.902 1.00 95.19 103 LYS A O 1
ATOM 837 N N . THR A 1 104 ? -0.909 -2.181 -0.402 1.00 95.50 104 THR A N 1
ATOM 838 C CA . THR A 1 104 ? -1.770 -3.117 -1.139 1.00 95.50 104 THR A CA 1
ATOM 839 C C . THR A 1 104 ? -2.416 -4.146 -0.212 1.00 95.50 104 THR A C 1
ATOM 841 O O . THR A 1 104 ? -3.616 -4.406 -0.293 1.00 95.50 104 THR A O 1
ATOM 844 N N . THR A 1 105 ? -1.652 -4.680 0.734 1.00 95.94 105 THR A N 1
ATOM 845 C CA . THR A 1 105 ? -2.147 -5.628 1.735 1.00 95.94 105 THR A CA 1
ATOM 846 C C . THR A 1 105 ? -3.265 -5.017 2.581 1.00 95.94 105 THR A C 1
ATOM 848 O O . THR A 1 105 ? -4.333 -5.612 2.726 1.00 95.94 105 THR A O 1
ATOM 851 N N . VAL A 1 106 ? -3.064 -3.804 3.104 1.00 95.25 106 VAL A N 1
ATOM 852 C CA . VAL A 1 106 ? -4.086 -3.084 3.886 1.00 95.25 106 VAL A CA 1
ATOM 853 C C . VAL A 1 106 ? -5.315 -2.780 3.030 1.00 95.25 106 VAL A C 1
ATOM 855 O O . VAL A 1 106 ? -6.446 -2.985 3.474 1.00 95.25 106 VAL A O 1
ATOM 858 N N . TYR A 1 107 ? -5.108 -2.374 1.776 1.00 94.31 107 TYR A N 1
ATOM 859 C CA . TYR A 1 107 ? -6.181 -2.123 0.818 1.00 94.31 107 TYR A CA 1
ATOM 860 C C . TYR A 1 107 ? -7.083 -3.348 0.603 1.00 94.31 107 TYR A C 1
ATOM 862 O O . TYR A 1 107 ? -8.312 -3.206 0.590 1.00 94.31 107 TYR A O 1
ATOM 870 N N . ILE A 1 108 ? -6.480 -4.533 0.457 1.00 94.56 108 ILE A N 1
ATOM 871 C CA . ILE A 1 108 ? -7.179 -5.817 0.311 1.00 94.56 108 ILE A CA 1
ATOM 872 C C . ILE A 1 108 ? -7.907 -6.165 1.609 1.00 94.56 108 ILE A C 1
ATOM 874 O O . ILE A 1 108 ? -9.112 -6.407 1.595 1.00 94.56 108 ILE A O 1
ATOM 878 N N . LEU A 1 109 ? -7.213 -6.130 2.748 1.00 93.56 109 LEU A N 1
ATOM 879 C CA . LEU A 1 109 ? -7.789 -6.527 4.034 1.00 93.56 109 LEU A CA 1
ATOM 880 C C . LEU A 1 109 ? -8.931 -5.622 4.507 1.00 93.56 109 LEU A C 1
ATOM 882 O O . LEU A 1 109 ? -9.750 -6.061 5.309 1.00 93.56 109 LEU A O 1
ATOM 886 N N . ASN A 1 110 ? -9.003 -4.377 4.035 1.00 94.25 110 ASN A N 1
ATOM 887 C CA . ASN A 1 110 ? -10.151 -3.514 4.299 1.00 94.25 110 ASN A CA 1
ATOM 888 C C . ASN A 1 110 ? -11.374 -3.895 3.442 1.00 94.25 110 ASN A C 1
ATOM 890 O O . ASN A 1 110 ? -12.497 -3.586 3.823 1.00 94.25 110 ASN A O 1
ATOM 894 N N . ARG A 1 111 ? -11.196 -4.573 2.301 1.00 93.88 111 ARG A N 1
ATOM 895 C CA . ARG A 1 111 ? -12.276 -4.935 1.356 1.00 93.88 111 ARG A CA 1
ATOM 896 C C . ARG A 1 111 ? -12.720 -6.392 1.432 1.00 93.88 111 ARG A C 1
ATOM 898 O O . ARG A 1 111 ? -13.749 -6.730 0.855 1.00 93.88 111 ARG A O 1
ATOM 905 N N . VAL A 1 112 ? -11.972 -7.237 2.129 1.00 91.12 112 VAL A N 1
ATOM 906 C CA . VAL A 1 112 ? -12.297 -8.652 2.335 1.00 91.12 112 VAL A CA 1
ATOM 907 C C . VAL A 1 112 ? -13.004 -8.814 3.689 1.00 91.12 112 VAL A C 1
ATOM 909 O O . VAL A 1 112 ? -12.597 -8.182 4.667 1.00 91.12 112 VAL A O 1
ATOM 912 N N . PRO A 1 113 ? -14.082 -9.616 3.777 1.00 88.31 113 PRO A N 1
ATOM 913 C CA . PRO A 1 113 ? -14.739 -9.890 5.052 1.00 88.31 113 PRO A CA 1
ATOM 914 C C . PRO A 1 113 ? -13.786 -10.615 6.010 1.00 88.31 113 PRO A C 1
ATOM 916 O O . PRO A 1 113 ? -12.932 -11.395 5.593 1.00 88.31 113 PRO A O 1
ATOM 919 N N . SER A 1 114 ? -13.939 -10.376 7.311 1.00 84.31 114 SER A N 1
ATOM 920 C CA . SER A 1 114 ? -13.128 -11.031 8.342 1.00 84.31 114 SER A CA 1
ATOM 921 C C . SER A 1 114 ? -14.026 -11.654 9.403 1.00 84.31 114 SER A C 1
ATOM 923 O O . SER A 1 114 ? -15.142 -11.193 9.604 1.00 84.31 114 SER A O 1
ATOM 925 N N . LYS A 1 115 ? -13.540 -12.672 10.123 1.00 84.50 115 LYS A N 1
ATOM 926 C CA . LYS A 1 115 ? -14.326 -13.333 11.183 1.00 84.50 115 LYS A CA 1
ATOM 927 C C . LYS A 1 115 ? -14.736 -12.386 12.321 1.00 84.50 115 LYS A C 1
ATOM 929 O O . LYS A 1 115 ? -15.682 -12.683 13.036 1.00 84.50 115 LYS A O 1
ATOM 934 N N . THR A 1 116 ? -14.023 -11.274 12.495 1.00 83.12 116 THR A N 1
ATOM 935 C CA . THR A 1 116 ? -14.251 -10.310 13.579 1.00 83.12 116 THR A CA 1
ATOM 936 C C . THR A 1 116 ? -15.492 -9.445 13.350 1.00 83.12 116 THR A C 1
ATOM 938 O O . THR A 1 116 ? -16.093 -8.981 14.312 1.00 83.12 116 THR A O 1
ATOM 941 N N . VAL A 1 117 ? -15.882 -9.215 12.093 1.00 86.00 117 VAL A N 1
ATOM 942 C CA . VAL A 1 117 ? -16.961 -8.288 11.726 1.00 86.00 117 VAL A CA 1
ATOM 943 C C . VAL A 1 117 ? -17.893 -8.910 10.689 1.00 86.00 117 VAL A C 1
ATOM 945 O O . VAL A 1 117 ? -17.450 -9.540 9.736 1.00 86.00 117 VAL A O 1
ATOM 948 N N . ALA A 1 118 ? -19.202 -8.697 10.834 1.00 87.25 118 ALA A N 1
ATOM 949 C CA . ALA A 1 118 ? -20.206 -9.295 9.945 1.00 87.25 118 ALA A CA 1
ATOM 950 C C . ALA A 1 118 ? -20.148 -8.778 8.491 1.00 87.25 118 ALA A C 1
ATOM 952 O O . ALA A 1 118 ? -20.638 -9.430 7.572 1.00 87.25 118 ALA A O 1
ATOM 953 N N . LYS A 1 119 ? -19.568 -7.592 8.283 1.00 91.81 119 LYS A N 1
ATOM 954 C CA . LYS A 1 119 ? -19.409 -6.922 6.986 1.00 91.81 119 LYS A CA 1
ATOM 955 C C . LYS A 1 119 ? -17.937 -6.622 6.731 1.00 91.81 119 LYS A C 1
ATOM 957 O O . LYS A 1 119 ? -17.110 -6.715 7.633 1.00 91.81 119 LYS A O 1
ATOM 962 N N . THR A 1 120 ? -17.599 -6.229 5.505 1.00 93.00 120 THR A N 1
ATOM 963 C CA . THR A 1 120 ? -16.226 -5.792 5.208 1.00 93.00 120 THR A CA 1
ATOM 964 C C . THR A 1 120 ? -15.882 -4.530 6.011 1.00 93.00 120 THR A C 1
ATOM 966 O O . THR A 1 120 ? -16.758 -3.670 6.173 1.00 93.00 120 THR A O 1
ATOM 969 N N . PRO A 1 121 ? -14.632 -4.364 6.483 1.00 94.00 121 PRO A N 1
ATOM 970 C CA . PRO A 1 121 ? -14.231 -3.146 7.182 1.00 94.00 121 PRO A CA 1
ATOM 971 C C . PRO A 1 121 ? -14.530 -1.873 6.388 1.00 94.00 121 PRO A C 1
ATOM 973 O O . PRO A 1 121 ? -15.003 -0.883 6.938 1.00 94.00 121 PRO A O 1
ATOM 976 N N . TYR A 1 122 ? -14.326 -1.913 5.071 1.00 92.50 122 TYR A N 1
ATOM 977 C CA . TYR A 1 122 ? -14.643 -0.822 4.156 1.00 92.50 1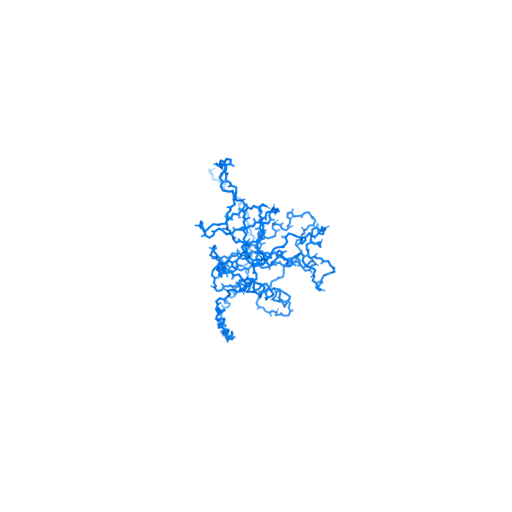22 TYR A CA 1
ATOM 978 C C . TYR A 1 122 ? -16.136 -0.487 4.153 1.00 92.50 122 TYR A C 1
ATOM 980 O O . TYR A 1 122 ? -16.491 0.690 4.183 1.00 92.50 122 TYR A O 1
ATOM 988 N N . GLU A 1 123 ? -17.015 -1.492 4.150 1.00 93.69 123 GLU A N 1
ATOM 989 C CA . GLU A 1 123 ? -18.463 -1.275 4.211 1.00 93.69 123 GLU A CA 1
ATOM 990 C C . GLU A 1 123 ? -18.893 -0.693 5.558 1.00 93.69 123 GLU A C 1
ATOM 992 O O . GLU A 1 123 ? -19.729 0.201 5.581 1.00 93.69 123 GLU A O 1
ATOM 997 N N . LEU A 1 124 ? -18.309 -1.136 6.673 1.00 92.81 124 LEU A N 1
ATOM 998 C CA . LEU A 1 124 ? -18.603 -0.561 7.991 1.00 92.81 124 LEU A CA 1
ATOM 999 C C . LEU A 1 124 ? -18.070 0.868 8.138 1.00 92.81 124 LEU A C 1
ATOM 1001 O O . LEU A 1 124 ? -18.696 1.703 8.791 1.00 92.81 124 LEU A O 1
ATOM 1005 N N . TRP A 1 125 ? -16.925 1.163 7.522 1.00 91.38 125 TRP A N 1
ATOM 1006 C CA . TRP A 1 125 ? -16.311 2.483 7.585 1.00 91.38 125 TRP A CA 1
ATOM 1007 C C . TRP A 1 125 ? -17.031 3.505 6.697 1.00 91.38 125 TRP A C 1
ATOM 1009 O O . TRP A 1 125 ? -17.365 4.595 7.165 1.00 91.38 125 TRP A O 1
ATOM 1019 N N . THR A 1 126 ? -17.297 3.140 5.438 1.00 89.81 126 THR A N 1
ATOM 1020 C CA . THR A 1 126 ? -17.808 4.040 4.383 1.00 89.81 126 THR A CA 1
ATOM 1021 C C . THR A 1 126 ? -19.299 3.887 4.086 1.00 89.81 126 THR A C 1
ATOM 1023 O O . THR A 1 126 ? -19.834 4.626 3.257 1.00 89.81 126 THR A O 1
ATOM 1026 N N . SER A 1 127 ? -19.968 2.907 4.700 1.00 90.25 127 SER A N 1
ATOM 1027 C CA . SER A 1 127 ? -21.356 2.516 4.407 1.00 90.25 127 SER A CA 1
ATOM 1028 C C . SER A 1 127 ? -21.603 2.095 2.949 1.00 90.25 127 SER A C 1
ATOM 1030 O O . SER A 1 127 ? -22.749 2.021 2.509 1.00 90.25 127 SER A O 1
ATOM 1032 N N . LYS A 1 128 ? -20.544 1.805 2.178 1.00 90.38 128 LYS A N 1
ATOM 1033 C CA . LYS A 1 128 ? -20.616 1.383 0.771 1.00 90.38 128 LYS A CA 1
ATOM 1034 C C . LYS A 1 128 ? -20.010 -0.001 0.598 1.00 90.38 128 LYS A C 1
ATOM 1036 O O . LYS A 1 128 ? -18.918 -0.276 1.088 1.00 90.38 128 LYS A O 1
ATOM 1041 N N . LYS A 1 129 ? -20.687 -0.864 -0.162 1.00 91.00 129 LYS A N 1
ATOM 1042 C CA . LYS A 1 129 ? -20.141 -2.179 -0.517 1.00 91.00 129 LYS A CA 1
ATOM 1043 C C . LYS A 1 129 ? -18.936 -2.005 -1.450 1.00 91.00 129 LYS A C 1
ATOM 1045 O O . LYS A 1 129 ? -19.084 -1.357 -2.490 1.00 91.00 129 LYS A O 1
ATOM 1050 N N . PRO A 1 130 ? -17.754 -2.550 -1.110 1.00 91.75 130 PRO A N 1
ATOM 1051 C CA . PRO A 1 130 ? -16.608 -2.482 -2.001 1.00 91.75 130 PRO A CA 1
ATOM 1052 C C . PRO A 1 130 ? -16.812 -3.400 -3.211 1.00 91.75 130 PRO A C 1
ATOM 1054 O O . PRO A 1 130 ? -17.376 -4.486 -3.099 1.00 91.75 130 PRO A O 1
ATOM 1057 N N . SER A 1 131 ? -16.297 -2.983 -4.367 1.00 89.88 131 SER A N 1
ATOM 1058 C CA . SER A 1 131 ? -16.012 -3.913 -5.462 1.00 89.88 131 SER A CA 1
ATOM 1059 C C . SER A 1 131 ? -14.637 -4.536 -5.237 1.00 89.88 131 SER A C 1
ATOM 1061 O O . SER A 1 131 ? -13.725 -3.850 -4.775 1.00 89.88 131 SER A O 1
ATOM 1063 N N . ILE A 1 132 ? -14.496 -5.814 -5.581 1.00 90.56 132 ILE A N 1
ATOM 1064 C CA . ILE A 1 132 ? -13.217 -6.541 -5.592 1.00 90.56 132 ILE A CA 1
ATOM 1065 C C . ILE A 1 132 ? -12.802 -6.974 -7.006 1.00 90.56 132 ILE A C 1
ATOM 1067 O O . ILE A 1 132 ? -11.773 -7.612 -7.170 1.00 90.56 132 ILE A O 1
ATOM 1071 N N . ARG A 1 133 ? -13.591 -6.628 -8.035 1.00 91.12 133 ARG A N 1
ATOM 1072 C CA . ARG A 1 133 ? -13.353 -7.053 -9.431 1.00 91.12 133 ARG A CA 1
ATOM 1073 C C . ARG A 1 133 ? -12.080 -6.471 -10.044 1.00 91.12 133 ARG A C 1
ATOM 1075 O O . ARG A 1 133 ? -11.620 -6.971 -11.054 1.00 91.12 133 ARG A O 1
ATOM 1082 N N . HIS A 1 134 ? -11.573 -5.385 -9.473 1.00 91.50 134 HIS A N 1
ATOM 1083 C CA . HIS A 1 134 ? -10.365 -4.699 -9.923 1.00 91.50 134 HIS A CA 1
ATOM 1084 C C . HIS A 1 134 ? -9.117 -5.160 -9.163 1.00 91.50 134 HIS A C 1
ATOM 1086 O O . HIS A 1 134 ? -8.075 -4.521 -9.282 1.00 91.50 134 HIS A O 1
ATOM 1092 N N . LEU A 1 135 ? -9.233 -6.177 -8.301 1.00 93.00 135 LEU A N 1
ATOM 1093 C CA . LEU A 1 135 ? -8.074 -6.708 -7.602 1.00 93.00 135 LEU A CA 1
ATOM 1094 C C . LEU A 1 135 ? -7.230 -7.544 -8.563 1.00 93.00 135 LEU A C 1
ATOM 1096 O O . LEU A 1 135 ? -7.751 -8.463 -9.184 1.00 93.00 135 LEU A O 1
ATOM 1100 N N . HIS A 1 136 ? -5.939 -7.235 -8.612 1.00 93.75 136 HIS A N 1
ATOM 1101 C CA . HIS A 1 136 ? -4.939 -7.927 -9.417 1.00 93.75 136 HIS A CA 1
ATOM 1102 C C . HIS A 1 136 ? -3.803 -8.473 -8.547 1.00 93.75 136 HIS A C 1
ATOM 1104 O O . HIS A 1 136 ? -3.547 -7.974 -7.440 1.00 93.75 136 HIS A O 1
ATOM 1110 N N . VAL A 1 137 ? -3.123 -9.504 -9.049 1.00 94.06 137 VAL A N 1
ATOM 1111 C CA . VAL A 1 137 ? -1.967 -10.152 -8.425 1.00 94.06 137 VAL A CA 1
ATOM 1112 C C . VAL A 1 137 ? -0.846 -9.132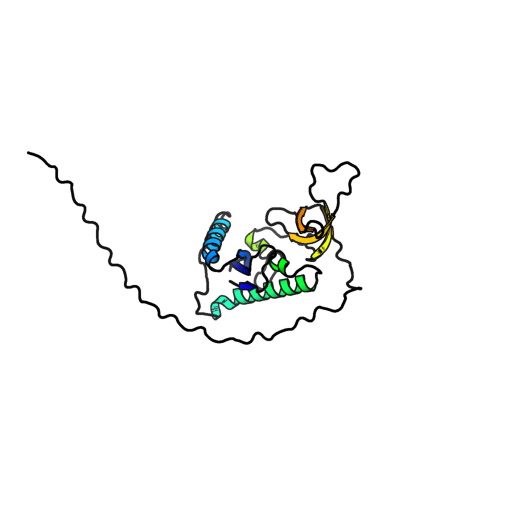 -8.289 1.00 94.06 137 VAL A C 1
ATOM 1114 O O . VAL A 1 137 ? -0.342 -8.595 -9.274 1.00 94.06 137 VAL A O 1
ATOM 1117 N N . TRP A 1 138 ? -0.439 -8.856 -7.050 1.00 95.25 138 TRP A N 1
ATOM 1118 C CA . TRP A 1 138 ? 0.645 -7.916 -6.796 1.00 95.25 138 TRP A CA 1
ATOM 1119 C C . TRP A 1 138 ? 1.944 -8.399 -7.449 1.00 95.25 138 TRP A C 1
ATOM 1121 O O . TRP A 1 138 ? 2.337 -9.558 -7.314 1.00 95.25 138 TRP A O 1
ATOM 1131 N N . GLY A 1 139 ? 2.609 -7.486 -8.145 1.00 93.88 139 GLY A N 1
ATOM 1132 C CA . GLY A 1 139 ? 3.862 -7.732 -8.833 1.00 93.88 139 GLY A CA 1
ATOM 1133 C C . GLY A 1 139 ? 3.757 -8.514 -10.138 1.00 93.88 139 GLY A C 1
ATOM 1134 O O . GLY A 1 139 ? 4.792 -8.930 -10.656 1.00 93.88 139 GLY A O 1
ATOM 1135 N N . CYS A 1 140 ? 2.552 -8.706 -10.684 1.00 93.69 140 CYS A N 1
ATOM 1136 C CA . CYS A 1 140 ? 2.402 -9.262 -12.025 1.00 93.69 140 CYS A CA 1
ATOM 1137 C C . CYS A 1 140 ? 2.958 -8.305 -13.099 1.00 93.69 140 CYS A C 1
ATOM 1139 O O . CYS A 1 140 ? 2.925 -7.076 -12.917 1.00 93.69 140 CYS A O 1
ATOM 1141 N N . PRO A 1 141 ? 3.467 -8.849 -14.219 1.00 94.31 141 PRO A N 1
ATOM 1142 C CA . PRO A 1 141 ? 3.759 -8.052 -15.397 1.00 94.31 141 PRO A CA 1
ATOM 1143 C C . PRO A 1 141 ? 2.462 -7.486 -15.992 1.00 94.31 141 PRO A C 1
ATOM 1145 O O . PRO A 1 141 ? 1.411 -8.130 -16.005 1.00 94.31 141 PRO A O 1
ATOM 1148 N N . ALA A 1 142 ? 2.535 -6.257 -16.485 1.00 94.56 142 ALA A N 1
ATOM 1149 C CA . ALA A 1 142 ? 1.415 -5.544 -17.072 1.00 94.56 142 ALA A CA 1
ATOM 1150 C C . ALA A 1 142 ? 1.876 -4.635 -18.214 1.00 94.56 142 ALA A C 1
ATOM 1152 O O . ALA A 1 142 ? 2.956 -4.046 -18.180 1.00 94.56 142 ALA A O 1
ATOM 1153 N N . GLU A 1 143 ? 1.010 -4.467 -19.206 1.00 94.81 143 GLU A N 1
ATOM 1154 C CA . GLU A 1 143 ? 1.152 -3.448 -20.240 1.00 94.81 143 GLU A CA 1
ATOM 1155 C C . GLU A 1 143 ? 0.232 -2.282 -19.902 1.00 94.81 143 GLU A C 1
ATOM 1157 O O . GLU A 1 143 ? -0.994 -2.396 -19.977 1.00 94.81 143 GLU A O 1
ATOM 1162 N N . ALA A 1 144 ? 0.807 -1.150 -19.511 1.00 93.62 144 ALA A N 1
ATOM 1163 C CA . ALA A 1 144 ? 0.039 -0.001 -19.049 1.00 93.62 144 ALA A CA 1
ATOM 1164 C C . ALA A 1 144 ? 0.356 1.244 -19.875 1.00 93.62 144 ALA A C 1
ATOM 1166 O O . ALA A 1 144 ? 1.466 1.407 -20.382 1.00 93.62 144 ALA A O 1
ATOM 1167 N N . ARG A 1 145 ? -0.633 2.127 -20.039 1.00 91.25 145 ARG A N 1
ATOM 1168 C CA . ARG A 1 145 ? -0.474 3.379 -20.790 1.00 91.25 145 ARG A CA 1
ATOM 1169 C C . ARG A 1 145 ? -0.171 4.543 -19.842 1.00 91.25 145 ARG A C 1
ATOM 1171 O O . ARG A 1 145 ? -1.116 5.039 -19.215 1.00 91.25 145 ARG A O 1
ATOM 1178 N N . PRO A 1 146 ? 1.093 4.994 -19.721 1.00 88.81 146 PRO A N 1
ATOM 1179 C CA . PRO A 1 146 ? 1.419 6.207 -18.982 1.00 88.81 146 PRO A CA 1
ATOM 1180 C C . PRO A 1 146 ? 0.886 7.437 -19.723 1.00 88.81 146 PRO A C 1
ATOM 1182 O O . PRO A 1 146 ? 0.739 7.436 -20.945 1.00 88.81 146 PRO A O 1
ATOM 1185 N N . TYR A 1 147 ? 0.604 8.510 -18.987 1.00 84.81 147 TYR A N 1
ATOM 1186 C CA . TYR A 1 147 ? 0.227 9.776 -19.605 1.00 84.81 147 TYR A CA 1
ATOM 1187 C C . TYR A 1 147 ? 1.456 10.446 -20.227 1.00 84.81 147 TYR A C 1
ATOM 1189 O O . TYR A 1 147 ? 2.380 10.847 -19.519 1.00 84.81 147 TYR A O 1
ATOM 1197 N N . LYS A 1 148 ? 1.458 10.587 -21.553 1.00 83.88 148 LYS A N 1
ATOM 1198 C CA . LYS A 1 148 ? 2.489 11.306 -22.305 1.00 83.88 148 LYS A CA 1
ATOM 1199 C C . LYS A 1 148 ? 1.808 12.352 -23.199 1.00 83.88 148 LYS A C 1
ATOM 1201 O O . LYS A 1 148 ? 1.175 11.981 -24.186 1.00 83.88 148 LYS A O 1
ATOM 1206 N N . PRO A 1 149 ? 1.917 13.654 -22.880 1.00 79.38 149 PRO A N 1
ATOM 1207 C CA . PRO A 1 149 ? 1.190 14.701 -23.603 1.00 79.38 149 PRO A CA 1
ATOM 1208 C C . PRO A 1 149 ? 1.662 14.892 -25.054 1.00 79.38 149 PRO A C 1
ATOM 1210 O O . PRO A 1 149 ? 0.899 15.384 -25.877 1.00 79.38 149 PRO A O 1
ATOM 1213 N N . ASN A 1 150 ? 2.887 14.468 -25.383 1.00 77.25 150 ASN A N 1
ATOM 1214 C CA . ASN A 1 150 ? 3.512 14.685 -26.693 1.00 77.25 150 ASN A CA 1
ATOM 1215 C C . ASN A 1 150 ? 3.470 13.447 -27.619 1.00 77.25 150 ASN A C 1
ATOM 1217 O O . ASN A 1 150 ? 4.255 13.371 -28.562 1.00 77.25 150 ASN A O 1
ATOM 1221 N N . GLU A 1 151 ? 2.599 12.463 -27.352 1.00 79.44 151 GLU A N 1
ATOM 1222 C CA . GLU A 1 151 ? 2.452 11.258 -28.192 1.00 79.44 151 GLU A CA 1
ATOM 1223 C C . GLU A 1 151 ? 1.879 11.583 -29.580 1.00 79.44 151 GLU A C 1
ATOM 1225 O O . GLU A 1 151 ? 0.810 12.187 -29.709 1.00 79.44 151 GLU A O 1
ATOM 1230 N N . LYS A 1 152 ? 2.546 11.115 -30.640 1.00 79.06 152 LYS A N 1
ATOM 1231 C CA . LYS A 1 152 ? 2.032 11.152 -32.016 1.00 79.06 152 LYS A CA 1
ATOM 1232 C C . LYS A 1 152 ? 1.132 9.941 -32.288 1.00 79.06 152 LYS A C 1
ATOM 1234 O O . LYS A 1 152 ? 1.144 8.935 -31.583 1.00 79.06 152 LYS A O 1
ATOM 1239 N N . LYS A 1 153 ? 0.327 10.016 -33.356 1.00 74.00 153 LYS A N 1
ATOM 1240 C CA . LYS A 1 153 ? -0.755 9.050 -33.650 1.00 74.00 153 LYS A CA 1
ATOM 1241 C C . LYS A 1 153 ? -0.290 7.585 -33.747 1.00 74.00 153 LYS A C 1
ATOM 1243 O O . LYS A 1 153 ? -1.073 6.715 -33.363 1.00 74.00 153 LYS A O 1
ATOM 1248 N N . LEU A 1 154 ? 0.936 7.340 -34.222 1.00 77.75 154 LEU A N 1
ATOM 1249 C CA . LEU A 1 154 ? 1.524 6.010 -34.450 1.00 77.75 154 LEU A CA 1
ATOM 1250 C C . LEU A 1 154 ? 2.526 5.557 -33.371 1.00 77.75 154 LEU A C 1
ATOM 1252 O O . LEU A 1 154 ? 3.062 4.459 -33.487 1.00 77.75 154 LEU A O 1
ATOM 1256 N N . ASP A 1 155 ? 2.788 6.365 -32.342 1.00 74.69 155 ASP A N 1
ATOM 1257 C CA . ASP A 1 155 ? 3.775 6.004 -31.320 1.00 74.69 155 ASP A CA 1
ATOM 1258 C C . ASP A 1 155 ? 3.281 4.829 -30.463 1.00 74.69 155 ASP A C 1
ATOM 1260 O O . ASP A 1 155 ? 2.079 4.692 -30.215 1.00 74.69 155 ASP A O 1
ATOM 1264 N N . SER A 1 156 ? 4.211 3.997 -29.976 1.00 77.25 156 SER A N 1
ATOM 1265 C CA . SER A 1 156 ? 3.890 2.972 -28.979 1.00 77.25 156 SER A CA 1
ATOM 1266 C C . SER A 1 156 ? 3.371 3.633 -27.700 1.00 77.25 156 SER A C 1
ATOM 1268 O O . SER A 1 156 ? 4.035 4.492 -27.114 1.00 77.25 156 SER A O 1
ATOM 1270 N N . ARG A 1 157 ? 2.166 3.234 -27.282 1.00 82.00 157 ARG A N 1
ATOM 1271 C CA . ARG A 1 157 ? 1.404 3.881 -26.199 1.00 82.00 157 ARG A CA 1
ATOM 1272 C C . ARG A 1 157 ? 1.485 3.142 -24.872 1.00 82.00 157 ARG A C 1
ATOM 1274 O O . ARG A 1 157 ? 1.100 3.692 -23.846 1.00 82.00 157 ARG A O 1
ATOM 1281 N N . THR A 1 158 ? 1.919 1.890 -24.885 1.00 88.19 158 THR A N 1
ATOM 1282 C CA . THR A 1 158 ? 1.982 1.032 -23.703 1.00 88.19 158 THR A CA 1
ATOM 1283 C C . THR A 1 158 ? 3.427 0.738 -23.347 1.00 88.19 158 THR A C 1
ATOM 1285 O O . THR A 1 158 ? 4.290 0.606 -24.213 1.00 88.19 158 THR A O 1
ATOM 1288 N N . VAL A 1 159 ? 3.689 0.666 -22.047 1.00 91.44 159 VAL A N 1
ATOM 1289 C CA . VAL A 1 159 ? 4.982 0.267 -21.494 1.00 91.44 159 VAL A CA 1
ATOM 1290 C C . VAL A 1 159 ? 4.807 -1.045 -20.743 1.00 91.44 159 VAL A C 1
ATOM 1292 O O . VAL A 1 159 ? 3.794 -1.244 -20.066 1.00 91.44 159 VAL A O 1
ATOM 1295 N N . SER A 1 160 ? 5.790 -1.934 -20.878 1.00 93.12 160 SER A N 1
ATOM 1296 C CA . SER A 1 160 ? 5.880 -3.132 -20.045 1.00 93.12 160 SER A CA 1
ATOM 1297 C C . SER A 1 160 ? 6.360 -2.723 -18.655 1.00 93.12 160 SER A C 1
ATOM 1299 O O . SER A 1 160 ? 7.381 -2.050 -18.509 1.00 93.12 160 SER A O 1
ATOM 1301 N N . CYS A 1 161 ? 5.581 -3.062 -17.639 1.00 94.38 161 CYS A N 1
ATOM 1302 C CA . CYS A 1 161 ? 5.769 -2.611 -16.268 1.00 94.38 161 CYS A CA 1
ATOM 1303 C C . CYS A 1 161 ? 5.261 -3.665 -15.282 1.00 94.38 161 CYS A C 1
ATOM 1305 O O . CYS A 1 161 ? 4.686 -4.678 -15.670 1.00 94.38 161 CYS A O 1
ATOM 1307 N N . TYR A 1 162 ? 5.465 -3.416 -13.994 1.00 95.06 162 TYR A N 1
ATOM 1308 C CA . TYR A 1 162 ? 4.980 -4.282 -12.927 1.00 95.06 162 TYR A CA 1
ATOM 1309 C C . TYR A 1 162 ? 3.890 -3.597 -12.116 1.00 95.06 162 TYR A C 1
ATOM 1311 O O . TYR A 1 162 ? 4.025 -2.430 -11.739 1.00 95.06 162 TYR A O 1
ATOM 1319 N N . PHE A 1 163 ? 2.822 -4.324 -11.801 1.00 95.81 163 PHE A N 1
ATOM 1320 C CA . PHE A 1 163 ? 1.771 -3.824 -10.923 1.00 95.81 163 PHE A CA 1
ATOM 1321 C C . PHE A 1 163 ? 2.250 -3.763 -9.468 1.00 95.81 163 PHE A C 1
ATOM 1323 O O . PHE A 1 163 ? 2.653 -4.777 -8.903 1.00 95.81 163 PHE A O 1
ATOM 1330 N N . VAL A 1 164 ? 2.185 -2.590 -8.833 1.00 95.00 164 VAL A N 1
ATOM 1331 C CA . VAL A 1 164 ? 2.707 -2.393 -7.463 1.00 95.00 164 VAL A CA 1
ATOM 1332 C C . VAL A 1 164 ? 1.666 -1.920 -6.452 1.00 95.00 164 VAL A C 1
ATOM 1334 O O . VAL A 1 164 ? 1.965 -1.881 -5.258 1.00 95.00 164 VAL A O 1
ATOM 1337 N N . GLY A 1 165 ? 0.444 -1.603 -6.883 1.00 94.94 165 GLY A N 1
ATOM 1338 C CA . GLY A 1 165 ? -0.654 -1.326 -5.961 1.00 94.94 165 GLY A CA 1
ATOM 1339 C C . GLY A 1 165 ? -1.734 -0.407 -6.509 1.00 94.94 165 GLY A C 1
ATOM 1340 O O . GLY A 1 165 ? -1.810 -0.118 -7.700 1.00 94.94 165 GLY A O 1
ATOM 1341 N N . TYR A 1 166 ? -2.586 0.068 -5.608 1.00 93.38 166 TYR A N 1
ATOM 1342 C CA . TYR A 1 166 ? -3.736 0.913 -5.929 1.00 93.38 166 TYR A CA 1
ATOM 1343 C C . TYR A 1 166 ? -3.487 2.344 -5.476 1.00 93.38 166 TYR A C 1
ATOM 1345 O O . TYR A 1 166 ? -2.847 2.574 -4.448 1.00 93.38 166 TYR A O 1
ATOM 1353 N N . TYR A 1 167 ? -4.029 3.306 -6.212 1.00 84.19 167 TYR A N 1
ATOM 1354 C CA . TYR A 1 167 ? -3.952 4.699 -5.805 1.00 84.19 167 TYR A CA 1
ATOM 1355 C C . TYR A 1 167 ? -4.989 5.024 -4.718 1.00 84.19 167 TYR A C 1
ATOM 1357 O O . TYR A 1 167 ? -6.128 4.559 -4.757 1.00 84.19 167 TYR A O 1
ATOM 1365 N N . GLU A 1 168 ? -4.604 5.835 -3.731 1.00 73.44 168 GLU A N 1
ATOM 1366 C CA . GLU A 1 168 ? -5.436 6.109 -2.548 1.00 73.44 168 GLU A CA 1
ATOM 1367 C C . GLU A 1 168 ? -6.657 6.989 -2.864 1.00 73.44 168 GLU A C 1
ATOM 1369 O O . GLU A 1 168 ? -7.713 6.823 -2.252 1.00 73.44 168 GLU A O 1
ATOM 1374 N N . ARG A 1 169 ? -6.542 7.910 -3.832 1.00 73.62 169 ARG A N 1
ATOM 1375 C CA . ARG A 1 169 ? -7.553 8.957 -4.099 1.00 73.62 169 ARG A CA 1
ATOM 1376 C C . ARG A 1 169 ? -8.284 8.820 -5.436 1.00 73.62 169 ARG A C 1
ATOM 1378 O O . ARG A 1 169 ? -9.053 9.696 -5.816 1.00 73.62 169 ARG A O 1
ATOM 1385 N N . SER A 1 170 ? -8.047 7.746 -6.178 1.00 77.50 170 SER A N 1
ATOM 1386 C CA . SER A 1 170 ? -8.588 7.540 -7.525 1.00 77.50 170 SER A CA 1
ATOM 1387 C C . SER A 1 170 ? -8.756 6.049 -7.802 1.00 77.50 170 SER A C 1
ATOM 1389 O O . SER A 1 170 ? -8.301 5.198 -7.044 1.00 77.50 170 SER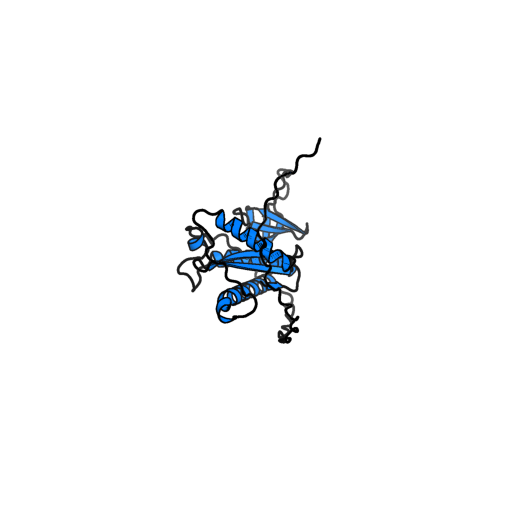 A O 1
ATOM 1391 N N . ARG A 1 171 ? -9.439 5.724 -8.900 1.00 79.50 171 ARG A N 1
ATOM 1392 C CA . ARG A 1 171 ? -9.617 4.340 -9.367 1.00 79.50 171 ARG A CA 1
ATOM 1393 C C . ARG A 1 171 ? -8.439 3.840 -10.214 1.00 79.50 171 ARG A C 1
ATOM 1395 O O . ARG A 1 171 ? -8.590 2.857 -10.928 1.00 79.50 171 ARG A O 1
ATOM 1402 N N . GLY A 1 172 ? -7.309 4.542 -10.183 1.00 90.81 172 GLY A N 1
ATOM 1403 C CA . GLY A 1 172 ? -6.109 4.176 -10.921 1.00 90.81 172 GLY A CA 1
ATOM 1404 C C . GLY A 1 172 ? -5.298 3.078 -10.238 1.00 90.81 172 GLY A C 1
ATOM 1405 O O . GLY A 1 172 ? -5.355 2.878 -9.020 1.00 90.81 172 GLY A O 1
ATOM 1406 N N . PHE A 1 173 ? -4.501 2.403 -11.052 1.00 94.62 173 PHE A N 1
ATOM 1407 C CA . PHE A 1 173 ? -3.478 1.467 -10.619 1.00 94.62 173 PHE A CA 1
ATOM 1408 C C . PHE A 1 173 ? -2.119 2.157 -10.635 1.00 94.62 173 PHE A C 1
ATOM 1410 O O . PHE A 1 173 ? -1.878 3.075 -11.425 1.00 94.62 173 PHE A O 1
ATOM 1417 N N . LYS A 1 174 ? -1.230 1.695 -9.763 1.00 94.81 174 LYS A N 1
ATOM 1418 C CA . LYS A 1 174 ? 0.150 2.145 -9.675 1.00 94.81 174 LYS A CA 1
ATOM 1419 C C . LYS A 1 174 ? 1.061 1.071 -10.249 1.00 94.81 174 LYS A C 1
ATOM 1421 O O . LYS A 1 174 ? 0.980 -0.098 -9.862 1.00 94.81 174 LYS A O 1
ATOM 1426 N N . PHE A 1 175 ? 1.945 1.494 -11.139 1.00 95.00 175 PHE A N 1
ATOM 1427 C CA . PHE A 1 175 ? 2.886 0.631 -11.836 1.00 95.00 175 PHE A CA 1
ATOM 1428 C C . PHE A 1 175 ? 4.318 1.089 -11.609 1.00 95.00 175 PHE A C 1
ATOM 1430 O O . PHE A 1 175 ? 4.575 2.269 -11.367 1.00 95.00 175 PHE A O 1
ATOM 1437 N N . TYR A 1 176 ? 5.242 0.140 -11.699 1.00 94.81 176 TYR A N 1
ATOM 1438 C CA . TYR A 1 176 ? 6.677 0.375 -11.718 1.00 94.81 176 TYR A CA 1
ATOM 1439 C C . TYR A 1 176 ? 7.237 0.041 -13.097 1.00 94.81 176 TYR A C 1
ATOM 1441 O O . TYR A 1 176 ? 7.104 -1.092 -13.560 1.00 94.81 176 TYR A O 1
ATOM 1449 N N . ASP A 1 177 ? 7.867 1.021 -13.738 1.00 93.56 177 ASP A N 1
ATOM 1450 C CA . ASP A 1 177 ? 8.596 0.819 -14.987 1.00 93.56 177 ASP A CA 1
ATOM 1451 C C . ASP A 1 177 ? 10.070 0.502 -14.667 1.00 93.56 177 ASP A C 1
ATOM 1453 O O . ASP A 1 177 ? 10.782 1.365 -14.136 1.00 93.56 177 ASP A O 1
ATOM 1457 N N . PRO A 1 178 ? 10.559 -0.716 -14.970 1.00 91.25 178 PRO A N 1
ATOM 1458 C CA . PRO A 1 178 ? 11.955 -1.078 -14.737 1.00 91.25 178 PRO A CA 1
ATOM 1459 C C . PRO A 1 178 ? 12.938 -0.306 -15.635 1.00 91.25 178 PRO A C 1
ATOM 1461 O O . PRO A 1 178 ? 14.101 -0.149 -15.260 1.00 91.25 178 PRO A O 1
ATOM 1464 N N . SER A 1 179 ? 12.486 0.202 -16.786 1.00 90.56 179 SER A N 1
ATOM 1465 C CA . SER A 1 179 ? 13.309 0.914 -17.774 1.00 90.56 179 SER A CA 1
ATOM 1466 C C . SER A 1 179 ? 13.668 2.313 -17.286 1.00 90.56 179 SER A C 1
ATOM 1468 O O . SER A 1 179 ? 14.820 2.732 -17.361 1.00 90.56 179 SER A O 1
ATOM 1470 N N . THR A 1 180 ? 12.684 3.034 -16.746 1.00 90.75 180 THR A N 1
ATOM 1471 C CA . THR A 1 180 ? 12.870 4.388 -16.199 1.00 90.75 180 THR A CA 1
ATOM 1472 C C . THR A 1 180 ? 13.142 4.388 -14.696 1.00 90.75 180 THR A C 1
ATOM 1474 O O . THR A 1 180 ? 13.483 5.430 -14.137 1.00 90.75 180 THR A O 1
ATOM 1477 N N . ARG A 1 181 ? 12.984 3.235 -14.027 1.00 91.44 181 ARG A N 1
ATOM 1478 C CA . ARG A 1 181 ? 13.052 3.071 -12.565 1.00 91.44 181 ARG A CA 1
ATOM 1479 C C . ARG A 1 181 ? 12.114 4.023 -11.822 1.00 91.44 181 ARG A C 1
ATOM 1481 O O . ARG A 1 181 ? 12.442 4.508 -10.739 1.00 91.44 181 ARG A O 1
ATOM 1488 N N . SER A 1 182 ? 10.944 4.289 -12.393 1.00 91.56 182 SER A N 1
ATOM 1489 C CA . SER A 1 182 ? 9.972 5.231 -11.844 1.00 91.56 182 SER A CA 1
ATOM 1490 C C . SER A 1 182 ? 8.596 4.603 -11.690 1.00 91.56 182 SER A C 1
ATOM 1492 O O . SER A 1 182 ? 8.243 3.635 -12.365 1.00 91.56 182 SER A O 1
ATOM 1494 N N . PHE A 1 183 ? 7.791 5.201 -10.817 1.00 92.38 183 PHE A N 1
ATOM 1495 C CA . PHE A 1 183 ? 6.379 4.868 -10.707 1.00 92.38 183 PHE A CA 1
ATOM 1496 C C . PHE A 1 183 ? 5.544 5.743 -11.632 1.00 92.38 183 PHE A C 1
ATOM 1498 O O . PHE A 1 183 ? 5.866 6.911 -11.849 1.00 92.38 183 PHE A O 1
ATOM 1505 N N . PHE A 1 184 ? 4.444 5.193 -12.125 1.00 92.56 184 PHE A N 1
ATOM 1506 C CA . PHE A 1 184 ? 3.408 5.959 -12.805 1.00 92.56 184 PHE A CA 1
ATOM 1507 C C . PHE A 1 184 ? 2.029 5.385 -12.494 1.00 92.56 184 PHE A C 1
ATOM 1509 O O . PHE A 1 184 ? 1.887 4.265 -11.995 1.00 92.56 184 PHE A O 1
ATOM 1516 N N . GLU A 1 185 ? 1.006 6.180 -12.779 1.00 93.06 185 GLU A N 1
ATOM 1517 C CA . GLU A 1 185 ? -0.378 5.869 -12.451 1.00 93.06 185 GLU A CA 1
ATOM 1518 C C . GLU A 1 185 ? -1.226 5.897 -13.714 1.00 93.06 185 GLU A C 1
ATOM 1520 O O . GLU A 1 185 ? -1.108 6.802 -14.543 1.00 93.06 185 GLU A O 1
ATOM 1525 N N . THR A 1 186 ? -2.086 4.897 -13.875 1.00 92.25 186 THR A N 1
ATOM 1526 C CA . THR A 1 186 ? -3.045 4.855 -14.980 1.00 92.25 186 THR A CA 1
ATOM 1527 C C . THR A 1 186 ? -4.195 3.905 -14.663 1.00 92.25 186 THR A C 1
ATOM 1529 O O . THR A 1 186 ? -4.044 2.950 -13.903 1.00 92.25 186 THR A O 1
ATOM 1532 N N . GLY A 1 187 ? -5.371 4.178 -15.227 1.00 90.38 187 GLY A N 1
ATOM 1533 C CA . GLY A 1 187 ? -6.504 3.245 -15.204 1.00 90.38 187 GLY A CA 1
ATOM 1534 C C . GLY A 1 187 ? -6.504 2.272 -16.386 1.00 90.38 187 GLY A C 1
ATOM 1535 O O . GLY A 1 187 ? -7.214 1.274 -16.352 1.00 90.38 187 GLY A O 1
ATOM 1536 N N . ASN A 1 188 ? -5.710 2.555 -17.424 1.00 89.75 188 ASN A N 1
ATOM 1537 C CA . ASN A 1 188 ? -5.685 1.783 -18.661 1.00 89.75 188 ASN A CA 1
ATOM 1538 C C . ASN A 1 188 ? -4.466 0.864 -18.668 1.00 89.75 188 ASN A C 1
ATOM 1540 O O . ASN A 1 188 ? -3.360 1.287 -19.024 1.00 89.75 188 ASN A O 1
ATOM 1544 N N . ALA A 1 189 ? -4.687 -0.384 -18.272 1.00 93.38 189 ALA A N 1
ATOM 1545 C CA . ALA A 1 189 ? -3.663 -1.412 -18.236 1.00 93.38 189 ALA A CA 1
ATOM 1546 C C . ALA A 1 189 ? -4.239 -2.784 -18.582 1.00 93.38 189 ALA A C 1
ATOM 1548 O O . ALA A 1 189 ? -5.406 -3.072 -18.309 1.00 93.38 189 ALA A O 1
ATOM 1549 N N . LYS A 1 190 ? -3.394 -3.626 -19.171 1.00 94.12 190 LYS A N 1
ATOM 1550 C CA . LYS A 1 190 ? -3.632 -5.047 -19.383 1.00 94.12 190 LYS A CA 1
ATOM 1551 C C . LYS A 1 190 ? -2.703 -5.821 -18.454 1.00 94.12 190 LYS A C 1
ATOM 1553 O O . LYS A 1 190 ? -1.486 -5.710 -18.572 1.00 94.12 190 LYS A O 1
ATOM 1558 N N . PHE A 1 191 ? -3.285 -6.584 -17.539 1.00 94.25 191 PHE A N 1
ATOM 1559 C CA . PHE A 1 191 ? -2.550 -7.411 -16.587 1.00 94.25 191 PHE A CA 1
ATOM 1560 C C . PHE A 1 191 ? -2.276 -8.779 -17.203 1.00 94.25 191 PHE A C 1
ATOM 1562 O O . PHE A 1 191 ? -3.145 -9.346 -17.867 1.00 94.25 191 PHE A O 1
ATOM 1569 N N . ILE A 1 192 ? -1.062 -9.284 -17.013 1.00 92.75 192 ILE A N 1
ATOM 1570 C CA . ILE A 1 192 ? -0.622 -10.576 -17.532 1.00 92.75 192 ILE A CA 1
ATOM 1571 C C . ILE A 1 192 ? -0.380 -11.474 -16.315 1.00 92.75 192 ILE A C 1
ATOM 1573 O O . ILE A 1 192 ? 0.736 -11.610 -15.820 1.00 92.75 192 ILE A O 1
ATOM 1577 N N . GLU A 1 193 ? -1.474 -12.007 -15.774 1.00 87.69 193 GLU A N 1
ATOM 1578 C CA . GLU A 1 193 ? -1.484 -12.768 -14.513 1.00 87.69 193 GLU A CA 1
ATOM 1579 C C . GLU A 1 193 ? -1.307 -14.274 -14.741 1.00 87.69 193 GLU A C 1
ATOM 1581 O O . GLU A 1 193 ? -0.755 -14.958 -13.885 1.00 87.69 193 GLU A O 1
ATOM 1586 N N . ASP A 1 194 ? -1.697 -14.759 -15.923 1.00 74.94 194 ASP A N 1
ATOM 1587 C CA . ASP A 1 194 ? -1.683 -16.176 -16.314 1.00 74.94 194 ASP A CA 1
ATOM 1588 C C . ASP A 1 194 ? -0.299 -16.680 -16.762 1.00 74.94 194 ASP A C 1
ATOM 1590 O O . ASP A 1 194 ? -0.195 -17.727 -17.401 1.00 74.94 194 ASP A O 1
ATOM 1594 N N . VAL A 1 195 ? 0.782 -15.948 -16.464 1.00 62.22 195 VAL A N 1
ATOM 1595 C CA . VAL A 1 195 ? 2.137 -16.469 -16.688 1.00 62.22 195 VAL A CA 1
ATOM 1596 C C . VAL A 1 195 ? 2.391 -17.534 -15.627 1.00 62.22 195 VAL A C 1
ATOM 1598 O O . VAL A 1 195 ? 2.884 -17.248 -14.533 1.00 62.22 195 VAL A O 1
ATOM 1601 N N . GLU A 1 196 ? 2.003 -18.768 -15.943 1.00 51.59 196 GLU A N 1
ATOM 1602 C CA . GLU A 1 196 ? 2.435 -19.950 -15.215 1.00 51.59 196 GLU A CA 1
ATOM 1603 C C . GLU A 1 196 ? 3.946 -19.874 -14.998 1.00 51.59 196 GLU A C 1
ATOM 1605 O O . GLU A 1 196 ? 4.733 -19.543 -15.884 1.00 51.59 196 GLU A O 1
ATOM 1610 N N . LEU A 1 197 ? 4.345 -20.168 -13.770 1.00 48.09 197 LEU A N 1
ATOM 1611 C CA . LEU A 1 197 ? 5.715 -20.128 -13.281 1.00 48.09 197 LEU A CA 1
ATOM 1612 C C . LEU A 1 197 ? 6.528 -21.314 -13.832 1.00 48.09 197 LEU A C 1
ATOM 1614 O O . LEU A 1 197 ? 7.169 -22.020 -13.058 1.00 48.09 197 LEU A O 1
ATOM 1618 N N . SER A 1 198 ? 6.481 -21.572 -15.141 1.00 40.78 198 SER A N 1
ATOM 1619 C CA . SER A 1 198 ? 7.178 -22.693 -15.783 1.00 40.78 198 SER A CA 1
ATOM 1620 C C . SER A 1 198 ? 8.692 -22.488 -15.894 1.00 40.78 198 SER A C 1
ATOM 1622 O O . SER A 1 198 ? 9.398 -23.421 -16.255 1.00 40.78 198 SER A O 1
ATOM 1624 N N . GLU A 1 199 ? 9.214 -21.308 -15.541 1.00 43.59 199 GLU A N 1
ATOM 1625 C CA . GLU A 1 199 ? 10.647 -20.988 -15.626 1.00 43.59 199 GLU A CA 1
ATOM 1626 C C . GLU A 1 199 ? 11.188 -20.300 -14.359 1.00 43.59 199 GLU A C 1
ATOM 1628 O O . GLU A 1 199 ? 11.941 -19.327 -14.425 1.00 43.59 199 GLU A O 1
ATOM 1633 N N . ARG A 1 200 ? 10.812 -20.764 -13.158 1.00 45.94 200 ARG A N 1
ATOM 1634 C CA . ARG A 1 200 ? 11.522 -20.312 -11.949 1.00 45.94 200 ARG A CA 1
ATOM 1635 C C . ARG A 1 200 ? 12.850 -21.057 -11.798 1.00 45.94 200 ARG A C 1
ATOM 1637 O O . ARG A 1 200 ? 12.879 -22.187 -11.319 1.00 45.94 200 ARG A O 1
ATOM 1644 N N . GLU A 1 201 ? 13.941 -20.364 -12.120 1.00 43.81 201 GLU A N 1
ATOM 1645 C CA . GLU A 1 201 ? 15.254 -20.555 -11.484 1.00 43.81 201 GLU A CA 1
ATOM 1646 C C . GLU A 1 201 ? 15.083 -20.706 -9.954 1.00 43.81 201 GLU A C 1
ATOM 1648 O O . GLU A 1 201 ? 14.181 -20.086 -9.369 1.00 43.81 201 GLU A O 1
ATOM 1653 N N . PRO A 1 202 ? 15.894 -21.544 -9.283 1.00 39.12 202 PRO A N 1
ATOM 1654 C CA . PRO A 1 202 ? 15.596 -22.037 -7.947 1.00 39.12 202 PRO A CA 1
ATOM 1655 C C . PRO A 1 202 ? 15.417 -20.890 -6.953 1.00 39.12 202 PRO A C 1
ATOM 1657 O O . PRO A 1 202 ? 16.245 -19.983 -6.853 1.00 39.12 202 PRO A O 1
ATOM 1660 N N . LEU A 1 203 ? 14.309 -20.978 -6.207 1.00 42.06 203 LEU A N 1
ATOM 1661 C CA . LEU A 1 203 ? 13.957 -20.157 -5.052 1.00 42.06 203 LEU A CA 1
ATOM 1662 C C . LEU A 1 203 ? 15.221 -19.683 -4.325 1.00 42.06 203 LEU A C 1
ATOM 1664 O O . LEU A 1 203 ? 16.015 -20.509 -3.865 1.00 42.06 203 LEU A O 1
ATOM 1668 N N . ARG A 1 204 ? 15.392 -18.361 -4.169 1.00 43.56 204 ARG A N 1
ATOM 1669 C CA . ARG A 1 204 ? 16.349 -17.827 -3.193 1.00 43.56 204 ARG A CA 1
ATOM 1670 C C . ARG A 1 204 ? 16.071 -18.548 -1.878 1.00 43.56 204 ARG A C 1
ATOM 1672 O O . ARG A 1 204 ? 14.975 -18.408 -1.337 1.00 43.56 204 ARG A O 1
ATOM 1679 N N . LYS A 1 205 ? 17.026 -19.358 -1.401 1.00 31.27 205 LYS A N 1
ATOM 1680 C CA . LYS A 1 205 ? 16.947 -20.001 -0.086 1.00 31.27 205 LYS A CA 1
ATOM 1681 C C . LYS A 1 205 ? 16.670 -18.900 0.929 1.00 31.27 205 LYS A C 1
ATOM 1683 O O . LYS A 1 205 ? 17.550 -18.100 1.237 1.00 31.27 205 LYS A O 1
ATOM 1688 N N . VAL A 1 206 ? 15.439 -18.846 1.422 1.00 41.38 206 VAL A N 1
ATOM 1689 C CA . VAL A 1 206 ? 15.113 -18.053 2.596 1.00 41.38 206 VAL A CA 1
ATOM 1690 C C . VAL A 1 206 ? 15.781 -18.778 3.754 1.00 41.38 206 VAL A C 1
ATOM 1692 O O . VAL A 1 206 ? 15.279 -19.788 4.240 1.00 41.38 206 VAL A O 1
ATOM 1695 N N . SER A 1 207 ? 16.958 -18.303 4.153 1.00 29.09 207 SER A N 1
ATOM 1696 C CA . SER A 1 207 ? 17.569 -18.697 5.416 1.00 29.09 207 SER A CA 1
ATOM 1697 C C . SER A 1 207 ? 16.678 -18.157 6.526 1.00 29.09 207 SER A C 1
ATOM 1699 O O . SER A 1 207 ? 16.761 -16.986 6.896 1.00 29.09 207 SER A O 1
ATOM 1701 N N . VAL A 1 208 ? 15.774 -19.000 7.019 1.00 31.56 208 VAL A N 1
ATOM 1702 C CA . VAL A 1 208 ? 15.016 -18.726 8.235 1.00 31.56 208 VAL A CA 1
ATOM 1703 C C . VAL A 1 208 ? 16.018 -18.780 9.384 1.00 31.56 208 VAL A C 1
ATOM 1705 O O . VAL A 1 208 ? 16.313 -19.844 9.914 1.00 31.56 208 VAL A O 1
ATOM 1708 N N . GLN A 1 209 ? 16.599 -17.634 9.729 1.00 29.58 209 GLN A N 1
ATOM 1709 C CA . GLN A 1 209 ? 17.246 -17.476 11.026 1.00 29.58 209 GLN A CA 1
ATOM 1710 C C . GLN A 1 209 ? 16.118 -17.522 12.070 1.00 29.58 209 GLN A C 1
ATOM 1712 O O . GLN A 1 209 ? 15.166 -16.738 11.947 1.00 29.58 209 GLN A O 1
ATOM 1717 N N . PRO A 1 210 ? 16.163 -18.422 13.068 1.00 27.91 210 PRO A N 1
ATOM 1718 C CA . PRO A 1 210 ? 15.300 -18.297 14.229 1.00 27.91 210 PRO A CA 1
ATOM 1719 C C . PRO A 1 210 ? 15.574 -16.922 14.836 1.00 27.91 210 PRO A C 1
ATOM 1721 O O . PRO A 1 210 ? 16.730 -16.526 14.991 1.00 27.91 210 PRO A O 1
ATOM 1724 N N . ILE A 1 211 ? 14.521 -16.169 15.141 1.00 36.53 211 ILE A N 1
ATOM 1725 C CA . ILE A 1 211 ? 14.670 -14.955 15.935 1.00 36.53 211 ILE A CA 1
ATOM 1726 C C . ILE A 1 211 ? 15.075 -15.443 17.325 1.00 36.53 211 ILE A C 1
ATOM 1728 O O . ILE A 1 211 ? 14.239 -15.949 18.066 1.00 36.53 211 ILE A O 1
ATOM 1732 N N . ILE A 1 212 ? 16.370 -15.366 17.626 1.00 31.44 212 ILE A N 1
ATOM 1733 C CA . ILE A 1 212 ? 16.876 -15.476 18.989 1.00 31.44 212 ILE A CA 1
ATOM 1734 C C . ILE A 1 212 ? 16.249 -14.303 19.743 1.00 31.44 212 ILE A C 1
ATOM 1736 O O . ILE A 1 212 ? 16.402 -13.147 19.338 1.00 31.44 212 ILE A O 1
ATOM 1740 N N . GLU A 1 213 ? 15.477 -14.616 20.780 1.00 40.69 213 GLU A N 1
ATOM 1741 C CA . GLU A 1 213 ? 15.110 -13.659 21.817 1.00 40.69 213 GLU A CA 1
ATOM 1742 C C . GLU A 1 213 ? 16.413 -13.063 22.354 1.00 40.69 213 GLU A C 1
ATOM 1744 O O . GLU A 1 213 ? 17.230 -13.782 22.923 1.00 40.69 213 GLU A O 1
ATOM 1749 N N . ILE A 1 214 ? 16.652 -11.775 22.107 1.00 37.12 214 ILE A N 1
ATOM 1750 C CA . ILE A 1 214 ? 17.734 -11.058 22.776 1.00 37.12 214 ILE A CA 1
ATOM 1751 C C . ILE A 1 214 ? 17.095 -10.178 23.843 1.00 37.12 214 ILE A C 1
ATOM 1753 O O . ILE A 1 214 ? 16.386 -9.220 23.530 1.00 37.12 214 ILE A O 1
ATOM 1757 N N . GLU A 1 215 ? 17.344 -10.651 25.063 1.00 31.22 215 GLU A N 1
ATOM 1758 C CA . GLU A 1 215 ? 17.400 -10.047 26.393 1.00 31.22 215 GLU A CA 1
ATOM 1759 C C . GLU A 1 215 ? 17.259 -8.525 26.541 1.00 31.22 215 GLU A C 1
ATOM 1761 O O . GLU A 1 215 ? 17.692 -7.712 25.720 1.00 31.22 215 GLU A O 1
ATOM 1766 N N . ASP A 1 216 ? 16.680 -8.203 27.699 1.00 37.28 216 ASP A N 1
ATOM 1767 C CA . ASP A 1 216 ? 16.450 -6.901 28.307 1.00 37.28 216 ASP A CA 1
ATOM 1768 C C . ASP A 1 216 ? 17.572 -5.882 28.064 1.00 37.28 216 ASP A C 1
ATOM 1770 O O . ASP A 1 216 ? 18.748 -6.098 28.356 1.00 37.28 216 ASP A O 1
ATOM 1774 N N . THR A 1 217 ? 17.188 -4.704 27.570 1.00 29.94 217 THR A N 1
ATOM 1775 C CA . THR A 1 217 ? 18.055 -3.519 27.594 1.00 29.94 217 THR A CA 1
ATOM 1776 C C . THR A 1 217 ? 17.823 -2.786 28.923 1.00 29.94 217 THR A C 1
ATOM 1778 O O . THR A 1 217 ? 16.663 -2.616 29.303 1.00 29.94 217 THR A O 1
ATOM 1781 N N . PRO A 1 218 ? 18.884 -2.358 29.634 1.00 30.20 218 PRO A N 1
ATOM 1782 C CA . PRO A 1 218 ? 18.811 -1.928 31.027 1.00 30.20 218 PRO A CA 1
ATOM 1783 C C . PRO A 1 218 ? 17.976 -0.661 31.225 1.00 30.20 218 PRO A C 1
ATOM 1785 O O . PRO A 1 218 ? 17.986 0.257 30.401 1.00 30.20 218 PRO A O 1
ATOM 1788 N N . GLU A 1 219 ? 17.285 -0.624 32.363 1.00 32.00 219 GLU A N 1
ATOM 1789 C CA . GLU A 1 219 ? 16.539 0.523 32.869 1.00 32.00 219 GLU A CA 1
ATOM 1790 C C . GLU A 1 219 ? 17.445 1.759 32.980 1.00 32.00 219 GLU A C 1
ATOM 1792 O O . GLU A 1 219 ? 18.482 1.746 33.645 1.00 32.00 219 GLU A O 1
ATOM 1797 N N . ILE A 1 220 ? 17.038 2.858 32.344 1.00 34.97 220 ILE A N 1
ATOM 1798 C CA . ILE A 1 220 ? 17.575 4.186 32.649 1.00 34.97 220 ILE A CA 1
ATOM 1799 C C . ILE A 1 220 ? 16.809 4.682 33.886 1.00 34.97 220 ILE A C 1
ATOM 1801 O O . ILE A 1 220 ? 15.575 4.680 33.844 1.00 34.97 220 ILE A O 1
ATOM 1805 N N . PRO A 1 221 ? 17.475 5.117 34.974 1.00 28.73 221 PRO A N 1
ATOM 1806 C CA . PRO A 1 221 ? 16.778 5.594 36.161 1.00 28.73 221 PRO A CA 1
ATOM 1807 C C . PRO A 1 221 ? 15.907 6.810 35.836 1.00 28.73 221 PRO A C 1
ATOM 1809 O O . PRO A 1 221 ? 16.375 7.803 35.277 1.00 28.73 221 PRO A O 1
ATOM 1812 N N . LEU A 1 222 ? 14.633 6.726 36.214 1.00 30.30 222 LEU A N 1
ATOM 1813 C CA . LEU A 1 222 ? 13.690 7.839 36.219 1.00 30.30 222 LEU A CA 1
ATOM 1814 C C . LEU A 1 222 ? 14.168 8.906 37.212 1.00 30.30 222 LEU A C 1
ATOM 1816 O O . LEU A 1 222 ? 14.041 8.734 38.424 1.00 30.30 222 LEU A O 1
ATOM 1820 N N . THR A 1 223 ? 14.674 10.034 36.715 1.00 32.12 223 THR A N 1
ATOM 1821 C CA . THR A 1 223 ? 14.773 11.244 37.535 1.00 32.12 223 THR A CA 1
ATOM 1822 C C . THR A 1 223 ? 13.358 11.765 37.763 1.00 32.12 223 THR A C 1
ATOM 1824 O O . THR A 1 223 ? 12.683 12.209 36.834 1.00 32.12 223 THR A O 1
ATOM 1827 N N . VAL A 1 224 ? 12.897 11.652 39.006 1.00 29.89 224 VAL A N 1
ATOM 1828 C CA . VAL A 1 224 ? 11.619 12.169 39.500 1.00 29.89 224 VAL A CA 1
ATOM 1829 C C . VAL A 1 224 ? 11.537 13.668 39.193 1.00 29.89 224 VAL A C 1
ATOM 1831 O O . VAL A 1 224 ? 12.293 14.460 39.748 1.00 29.89 224 VAL A O 1
ATOM 1834 N N . MET A 1 225 ? 10.636 14.066 38.292 1.00 33.94 225 MET A N 1
ATOM 1835 C CA . MET A 1 225 ? 10.238 15.466 38.155 1.00 33.94 225 MET A CA 1
ATOM 1836 C C . MET A 1 225 ? 9.242 15.774 39.275 1.00 33.94 225 MET A C 1
ATOM 1838 O O . MET A 1 225 ? 8.108 15.294 39.249 1.00 33.94 225 MET A O 1
ATOM 1842 N N . GLU A 1 226 ? 9.677 16.537 40.276 1.00 29.70 226 GLU A N 1
ATOM 1843 C CA . GLU A 1 226 ? 8.785 17.099 41.292 1.00 29.70 226 GLU A CA 1
ATOM 1844 C C . GLU A 1 226 ? 7.763 18.059 40.649 1.00 29.70 226 GLU A C 1
ATOM 1846 O O . GLU A 1 226 ? 8.068 18.722 39.650 1.00 29.70 226 GLU A O 1
ATOM 1851 N N . PRO A 1 227 ? 6.534 18.146 41.189 1.00 30.23 227 PRO A N 1
ATOM 1852 C CA . PRO A 1 227 ? 5.498 19.003 40.634 1.00 30.23 227 PRO A CA 1
ATOM 1853 C C . PRO A 1 227 ? 5.846 20.483 40.834 1.00 30.23 227 PRO A C 1
ATOM 1855 O O . PRO A 1 227 ? 6.060 20.953 41.951 1.00 30.23 227 PRO A O 1
ATOM 1858 N N . VAL A 1 228 ? 5.849 21.226 39.727 1.00 30.42 228 VAL A N 1
ATOM 1859 C CA . VAL A 1 228 ? 5.985 22.686 39.698 1.00 30.42 228 VAL A CA 1
ATOM 1860 C C . VAL A 1 228 ? 4.838 23.324 40.492 1.00 30.42 228 VAL A C 1
ATOM 1862 O O . VAL A 1 228 ? 3.666 23.150 40.159 1.00 30.42 228 VAL A O 1
ATOM 1865 N N . GLN A 1 229 ? 5.186 24.070 41.543 1.00 29.23 229 GLN A N 1
ATOM 1866 C CA . GLN A 1 229 ? 4.274 24.931 42.298 1.00 29.23 229 GLN A CA 1
ATOM 1867 C C . GLN A 1 229 ? 3.878 26.135 41.430 1.00 29.23 229 GLN A C 1
ATOM 1869 O O . GLN A 1 229 ? 4.732 26.907 40.998 1.00 29.23 229 GLN A O 1
ATOM 1874 N N . VAL A 1 230 ? 2.578 26.297 41.181 1.00 26.97 230 VAL A N 1
ATOM 1875 C CA . VAL A 1 230 ? 2.006 27.481 40.527 1.00 26.97 230 VAL A CA 1
ATOM 1876 C C . VAL A 1 230 ? 2.062 28.643 41.523 1.00 26.97 230 VAL A C 1
ATOM 1878 O O . VAL A 1 230 ? 1.402 28.591 42.556 1.00 26.97 230 VAL A O 1
ATOM 1881 N N . HIS A 1 231 ? 2.864 29.673 41.244 1.00 29.52 231 HIS A N 1
ATOM 1882 C CA . HIS A 1 231 ? 2.776 30.961 41.937 1.00 29.52 231 HIS A CA 1
ATOM 1883 C C . HIS A 1 231 ? 1.811 31.879 41.181 1.00 29.52 231 HIS A C 1
ATOM 1885 O O . HIS A 1 231 ? 1.944 32.069 39.973 1.00 29.52 231 HIS A O 1
ATOM 1891 N N . GLU A 1 232 ? 0.839 32.419 41.913 1.00 28.31 232 GLU A N 1
ATOM 1892 C CA . GLU A 1 232 ? -0.116 33.427 41.456 1.00 28.31 232 GLU A CA 1
ATOM 1893 C C . GLU A 1 232 ? 0.611 34.727 41.065 1.00 28.31 232 GLU A C 1
ATOM 1895 O O . GLU A 1 232 ? 1.432 35.254 41.820 1.00 28.31 232 GLU A O 1
ATOM 1900 N N . GLU A 1 233 ? 0.302 35.263 39.881 1.00 27.41 233 GLU A N 1
ATOM 1901 C CA . GLU A 1 233 ? 0.747 36.588 39.444 1.00 27.41 233 GLU A CA 1
ATOM 1902 C C . GLU A 1 233 ? 0.074 37.680 40.290 1.00 27.41 233 GLU A C 1
ATOM 1904 O O . GLU A 1 233 ? -1.112 37.979 40.136 1.00 27.41 233 GLU A O 1
ATOM 1909 N N . VAL A 1 234 ? 0.849 38.337 41.156 1.00 29.77 234 VAL A N 1
ATOM 1910 C CA . VAL A 1 234 ? 0.444 39.603 41.775 1.00 29.77 234 VAL A CA 1
ATOM 1911 C C . VAL A 1 234 ? 0.724 40.737 40.791 1.00 29.77 234 VAL A C 1
ATOM 1913 O O . VAL A 1 234 ? 1.868 41.089 40.511 1.00 29.77 234 VAL A O 1
ATOM 1916 N N . THR A 1 235 ? -0.355 41.328 40.283 1.00 30.02 235 THR A N 1
ATOM 1917 C CA . THR A 1 235 ? -0.358 42.552 39.474 1.00 30.02 235 THR A CA 1
ATOM 1918 C C . THR A 1 235 ? 0.260 43.720 40.257 1.00 30.02 235 THR A C 1
ATOM 1920 O O . THR A 1 235 ? -0.321 44.182 41.239 1.00 30.02 235 THR A O 1
ATOM 1923 N N . GLN A 1 236 ? 1.406 44.246 39.815 1.00 31.42 236 GLN A N 1
ATOM 1924 C CA . GLN A 1 236 ? 1.934 45.531 40.290 1.00 31.42 236 GLN A CA 1
ATOM 1925 C C . GLN A 1 236 ? 1.431 46.677 39.398 1.00 31.42 236 GLN A C 1
ATOM 1927 O O . GLN A 1 236 ? 1.597 46.661 38.180 1.00 31.42 236 GLN A O 1
ATOM 1932 N N . LYS A 1 237 ? 0.796 47.676 40.025 1.00 31.55 237 LYS A N 1
ATOM 1933 C CA . LYS A 1 237 ? 0.417 48.961 39.411 1.00 31.55 237 LYS A CA 1
ATOM 1934 C C . LYS A 1 237 ? 1.664 49.808 39.092 1.00 31.55 237 LYS A C 1
ATOM 1936 O O . LYS A 1 237 ? 2.643 49.715 39.831 1.00 31.55 237 LYS A O 1
ATOM 1941 N N . PRO A 1 238 ? 1.619 50.684 38.071 1.00 33.19 238 PRO A N 1
ATOM 1942 C CA . PRO A 1 238 ? 2.741 51.553 37.735 1.00 33.19 238 PRO A CA 1
ATOM 1943 C C . PRO A 1 238 ? 2.891 52.695 38.752 1.00 33.19 238 PRO A C 1
ATOM 1945 O O . PRO A 1 238 ? 1.904 53.327 39.125 1.00 33.19 238 PRO A O 1
ATOM 1948 N N . GLN A 1 239 ? 4.127 52.968 39.178 1.00 35.06 239 GLN A N 1
ATOM 1949 C CA . GLN A 1 239 ? 4.493 54.203 39.875 1.00 35.06 239 GLN A CA 1
ATOM 1950 C C . GLN A 1 239 ? 4.804 55.293 38.841 1.00 35.06 239 GLN A C 1
ATOM 1952 O O . GLN A 1 239 ? 5.705 55.132 38.019 1.00 35.06 239 GLN A O 1
ATOM 1957 N N . GLU A 1 240 ? 4.058 56.396 38.892 1.00 34.78 240 GLU A N 1
ATOM 1958 C CA . GLU A 1 240 ? 4.401 57.643 38.207 1.00 34.78 240 GLU A CA 1
ATOM 1959 C C . GLU A 1 240 ? 5.578 58.326 38.916 1.00 34.78 240 GLU A C 1
ATOM 1961 O O . GLU A 1 240 ? 5.641 58.388 40.145 1.00 34.78 240 GLU A O 1
ATOM 1966 N N . LEU A 1 241 ? 6.508 58.853 38.121 1.00 32.47 241 LEU A N 1
ATOM 1967 C CA . LEU A 1 241 ? 7.615 59.692 38.558 1.00 32.47 241 LEU A CA 1
ATOM 1968 C C . LEU A 1 241 ? 7.333 61.113 38.045 1.00 32.47 241 LEU A C 1
ATOM 1970 O O . LEU A 1 241 ? 7.342 61.315 36.832 1.00 32.47 241 LEU A O 1
ATOM 1974 N N . GLN A 1 242 ? 7.108 62.078 38.941 1.00 33.16 242 GLN A N 1
ATOM 1975 C CA . GLN A 1 242 ? 7.978 63.250 39.157 1.00 33.16 242 GLN A CA 1
ATOM 1976 C C . GLN A 1 242 ? 7.263 64.460 39.801 1.00 33.16 242 GLN A C 1
ATOM 1978 O O . GLN A 1 242 ? 6.162 64.830 39.402 1.00 33.16 242 GLN A O 1
ATOM 1983 N N . VAL A 1 243 ? 8.054 65.094 40.684 1.00 36.69 243 VAL A N 1
ATOM 1984 C CA . VAL A 1 243 ? 8.023 66.445 41.295 1.00 36.69 243 VAL A CA 1
ATOM 1985 C C . VAL A 1 243 ? 7.023 66.715 42.415 1.00 36.69 243 VAL A C 1
ATOM 1987 O O . VAL A 1 243 ? 5.818 66.883 42.147 1.00 36.69 243 VAL A O 1
#

Organism: Vitis vinifera (NCBI:txid29760)

Secondary structure (DSSP, 8-state):
-EE-SSPPTTS--EEEEEE-TTT-PEEEEEESSGGGHHHHHHHHHHHHHTSTT---------SSS-HHHHHHHHHHHHHHHHHHHHHHHHSSS-GGGHHHHHHHHHHHHHHS-BTTBSS-HHHHHHSSPPP-TT---TT-EEEE----TT--TTS---EEEEEEEE-SSSS-EEEEETTTTEEEEES-EEE------TT-----------------PPPPP----PPPP------PPPPP---

pLDDT: mean 77.35, std 23.03, range [26.97, 95.94]